Protein AF-A0A7J9ZJE6-F1 (afdb_monomer)

Foldseek 3Di:
DDDDPLLVVQLVCQQVLHAREQQAEEDELVSLVCSQVVVPHPHDGDLNGGHYENYEYEDENEQDCAEDSHEAAYAQYEYQAAYENALHEEAEDEDHLYEDHPVPPPDDPPRLERYEQALYEYAEYEDDLNHQADDDDPPDPPPDARSGAYHCHNYAYNDYDPPDPCRLVSQLVNLQHRHPAQDVVSLQRSLVNCVVVVNNVVSVVSPVSSVVSCVVRVVPPDPVVVVVCVVCCQQPNDDDDLVSLVVLLVVLLVVLLVLLQVQLVDQWPPRAGQKAFPVSDRDDSVLSSVQSNVLQDDPDPPVSNPGIYGDCVTPSSVVSVVVSPVSNVSNVVSVVVSVVVVVVVVVVVD

Secondary structure (DSSP, 8-state):
-PPPHHHHHHHHHHHHT-EEE-TT-EEEHHHHHHHHTTSS-SSPPPTT-EEEES-EEES-EE-TT-EEEEEEEEES-EESS-EE-TT-EEEEEEEES-EE-GGGS---SSTTEEEE-TT-EEEEEEE-GGGGB-S--TT-GGG--BSSEEE-TT-EEEEE--SSTTHHHHHHHHHHHT-SS--HHHHHHHHHHHHHTT-HHHHHHTHHHHHHHHHHTT----HHHHHHHHHHHHHT-SSS-HHHHHHHHHHHHHHHHHHHHHHHHSB-TTSSBSEE-TTSPBPPHHHHHHHHHHHH-SS---TTGGG-EE-TTSHHHHHHHHHHHHHHHHHHHHHHHHHHHHHHHHTT--

Solvent-accessible surface area (backbone atoms only — not comparable to full-atom values): 18539 Å² total; per-residue (Å²): 131,89,71,51,76,66,48,49,50,45,54,52,25,18,47,75,37,39,74,37,78,40,83,64,38,75,40,56,23,61,56,57,41,39,51,78,72,46,76,80,45,96,63,77,61,23,72,58,10,44,32,41,26,33,28,32,33,40,58,57,33,61,40,59,62,38,78,41,77,40,23,39,37,34,33,50,23,37,30,38,36,35,41,36,26,36,52,13,39,37,41,28,49,32,41,39,61,19,38,42,49,53,86,74,48,84,69,77,69,94,61,50,56,43,36,37,31,34,50,13,36,28,47,30,40,32,66,39,82,51,36,37,59,48,91,62,67,92,88,53,85,86,68,81,46,64,53,33,27,37,44,49,58,68,42,45,71,73,41,75,65,56,100,54,94,54,42,68,56,43,52,50,51,40,62,73,71,20,34,88,66,87,65,71,59,54,53,53,50,53,28,48,47,31,45,76,72,68,38,56,69,62,24,57,57,46,52,58,59,50,53,51,47,34,58,76,68,52,72,68,85,53,72,65,63,54,56,45,49,58,53,44,50,74,45,46,40,95,70,96,40,69,63,47,46,52,50,53,49,52,50,52,51,51,50,26,31,46,53,16,44,49,30,40,71,35,76,28,82,91,77,27,32,16,23,20,21,93,88,47,47,72,56,53,72,70,42,20,29,38,45,17,42,48,59,35,43,96,82,55,82,63,89,67,36,91,58,36,47,62,42,64,92,27,74,64,15,40,52,54,49,53,50,36,52,54,45,19,53,51,43,52,54,49,52,53,49,51,52,52,51,54,53,60,54,55,71,72,75,116

Radius of gyration: 33.33 Å; Cα contacts (8 Å, |Δi|>4): 630; chains: 1; bounding box: 71×40×100 Å

Nearest PDB structures (foldseek):
  4aez-assembly1_C  TM=5.089E-01  e=8.479E+00  Schizosaccharomyces pombe
  7wb4-assembly1_e  TM=2.241E-01  e=8.018E+00  Xenopus laevis

Sequence (350 aa):
MSLTELEQRLVEAATEGDELQCRGGEIRANVIRSLLVGQWTDEPLDPHGIQVADARITGSLDLDGMDTKTQLRFSRCRFTERITAQRAHLRLLALECCELSLRRARLRGDDTVAVDLRWASAARVWFDSAMLRQGGDAERPDTWRPGGTIHLEGFVYTALDSREAGAADTLLEWIRHSTPSYAPQPYRQLAAYHRSLGHETEARGTQMPQQHDALRRGAITGAVPRLGQRLFGLLLGYGYRTWRALAALVVVVALACGTGVAAGHTPADGGAPAAARPDGTACSIVEQIGVGLHRGLPVISTGISDRCDLRTTSLPGQLYTVAGWVVQVAAWALATLVVAGYTGLIRKRE

Structure (mmCIF, N/CA/C/O backbone):
data_AF-A0A7J9ZJE6-F1
#
_entry.id   AF-A0A7J9ZJE6-F1
#
loop_
_atom_site.group_PDB
_atom_site.id
_atom_site.type_symbol
_atom_site.label_atom_id
_atom_site.label_alt_id
_atom_site.label_comp_id
_atom_site.label_asym_id
_atom_site.label_entity_id
_atom_site.label_seq_id
_atom_site.pdbx_PDB_ins_code
_atom_site.Cartn_x
_atom_site.Cartn_y
_atom_site.Cartn_z
_atom_site.occupancy
_atom_site.B_iso_or_equiv
_atom_site.auth_seq_id
_atom_site.auth_comp_id
_atom_site.auth_asym_id
_atom_site.auth_atom_id
_atom_site.pdbx_PDB_model_num
ATOM 1 N N . MET A 1 1 ? -8.712 -6.511 38.668 1.00 66.44 1 MET A N 1
ATOM 2 C CA . MET A 1 1 ? -8.395 -5.119 38.275 1.00 66.44 1 MET A CA 1
ATOM 3 C C . MET A 1 1 ? -9.707 -4.356 38.343 1.00 66.44 1 MET A C 1
ATOM 5 O O . MET A 1 1 ? -10.668 -4.867 37.793 1.00 66.44 1 MET A O 1
ATOM 9 N N . SER A 1 2 ? -9.817 -3.247 39.074 1.00 83.12 2 SER A N 1
ATOM 10 C CA . SER A 1 2 ? -11.073 -2.482 39.084 1.00 83.12 2 SER A CA 1
ATOM 11 C C . SER A 1 2 ? -11.220 -1.711 37.768 1.00 83.12 2 SER A C 1
ATOM 13 O O . SER A 1 2 ? -10.245 -1.128 37.277 1.00 83.12 2 SER A O 1
ATOM 15 N N . LEU A 1 3 ? -12.417 -1.763 37.185 1.00 88.31 3 LEU A N 1
ATOM 16 C CA . LEU A 1 3 ? -12.812 -0.944 36.039 1.00 88.31 3 LEU A CA 1
ATOM 17 C C . LEU A 1 3 ? -13.205 0.451 36.534 1.00 88.31 3 LEU A C 1
ATOM 19 O O . LEU A 1 3 ? -13.762 0.588 37.625 1.00 88.31 3 LEU A O 1
ATOM 23 N N . THR A 1 4 ? -12.899 1.481 35.750 1.00 92.44 4 THR A N 1
ATOM 24 C CA . THR A 1 4 ? -13.464 2.819 35.968 1.00 92.44 4 THR A CA 1
ATOM 25 C C . THR A 1 4 ? -14.936 2.846 35.546 1.00 92.44 4 THR A C 1
ATOM 27 O O . THR A 1 4 ? -15.385 1.978 34.802 1.00 92.44 4 THR A O 1
ATOM 30 N N . GLU A 1 5 ? -15.696 3.854 35.978 1.00 92.12 5 GLU A N 1
ATOM 31 C CA . GLU A 1 5 ? -17.103 4.024 35.572 1.00 92.12 5 GLU A CA 1
ATOM 32 C C . GLU A 1 5 ? -17.259 4.082 34.039 1.00 92.12 5 GLU A C 1
ATOM 34 O O . GLU A 1 5 ? -18.176 3.501 33.465 1.00 92.12 5 GLU A O 1
ATOM 39 N N . LEU A 1 6 ? -16.312 4.723 33.348 1.00 92.88 6 LEU A N 1
ATOM 40 C CA . LEU A 1 6 ? -16.318 4.819 31.889 1.00 92.88 6 LEU A CA 1
ATOM 41 C C . LEU A 1 6 ? -15.984 3.478 31.218 1.00 92.88 6 LEU A C 1
ATOM 43 O O . LEU A 1 6 ? -16.571 3.139 30.195 1.00 92.88 6 LEU A O 1
ATOM 47 N N . GLU A 1 7 ? -15.084 2.694 31.807 1.00 93.25 7 GLU A N 1
ATOM 48 C CA . GLU A 1 7 ? -14.781 1.341 31.340 1.00 93.25 7 GLU A CA 1
ATOM 49 C C . GLU A 1 7 ? -15.931 0.363 31.614 1.00 93.25 7 GLU A C 1
ATOM 51 O O . GLU A 1 7 ? -16.154 -0.533 30.812 1.00 93.25 7 GLU A O 1
ATOM 56 N N . GLN A 1 8 ? -16.701 0.538 32.692 1.00 92.56 8 GLN A N 1
ATOM 57 C CA . GLN A 1 8 ? -17.925 -0.242 32.923 1.00 92.56 8 GLN A CA 1
ATOM 58 C C . GLN A 1 8 ? -18.977 0.051 31.850 1.00 92.56 8 GLN A C 1
ATOM 60 O O . GLN A 1 8 ? -19.529 -0.874 31.263 1.00 92.56 8 GLN A O 1
ATOM 65 N N . ARG A 1 9 ? -19.172 1.330 31.511 1.00 92.56 9 ARG A N 1
ATOM 66 C CA . ARG A 1 9 ? -20.052 1.736 30.405 1.00 92.56 9 ARG A CA 1
ATOM 67 C C . ARG A 1 9 ? -19.577 1.229 29.043 1.00 92.56 9 ARG A C 1
ATOM 69 O O . ARG A 1 9 ? -20.395 1.004 28.162 1.00 92.56 9 ARG A O 1
ATOM 76 N N . LEU A 1 10 ? -18.268 1.045 28.857 1.00 92.12 10 LEU A N 1
ATOM 77 C CA . LEU A 1 10 ? -17.716 0.410 27.656 1.00 92.12 10 LEU A CA 1
ATOM 78 C C . LEU A 1 10 ? -18.112 -1.060 27.560 1.00 92.12 10 LEU A C 1
ATOM 80 O O . LEU A 1 10 ? -18.428 -1.525 26.471 1.00 92.12 10 LEU A O 1
ATOM 84 N N . VAL A 1 11 ? -18.079 -1.782 28.680 1.00 91.81 11 VAL A N 1
ATOM 85 C CA . VAL A 1 11 ? -18.493 -3.187 28.731 1.00 91.81 11 VAL A CA 1
ATOM 86 C C . VAL A 1 11 ? -19.978 -3.320 28.383 1.00 91.81 11 VAL A C 1
ATOM 88 O O . VAL A 1 11 ? -20.332 -4.149 27.549 1.00 91.81 11 VAL A O 1
ATOM 91 N N . GLU A 1 12 ? -20.822 -2.469 28.966 1.00 91.12 12 GLU A N 1
ATOM 92 C CA . GLU A 1 12 ? -22.262 -2.416 28.682 1.00 91.12 12 GLU A CA 1
ATOM 93 C C . GLU A 1 12 ? -22.526 -2.105 27.199 1.00 91.12 12 GLU A C 1
ATOM 95 O O . GLU A 1 12 ? -23.102 -2.930 26.493 1.00 91.12 12 GLU A O 1
ATOM 100 N N . ALA A 1 13 ? -21.970 -1.004 26.680 1.00 91.94 13 ALA A N 1
ATOM 101 C CA . ALA A 1 13 ? -22.147 -0.605 25.282 1.00 91.94 13 ALA A CA 1
ATOM 102 C C . ALA A 1 13 ? -21.648 -1.664 24.283 1.00 91.94 13 ALA A C 1
ATOM 104 O O . ALA A 1 13 ? -22.282 -1.900 23.260 1.00 91.94 13 ALA A O 1
ATOM 105 N N . ALA A 1 14 ? -20.535 -2.346 24.573 1.00 90.88 14 ALA A N 1
ATOM 106 C CA . ALA A 1 14 ? -20.014 -3.404 23.705 1.00 90.88 14 ALA A CA 1
ATOM 107 C C . ALA A 1 14 ? -20.872 -4.683 23.720 1.00 90.88 14 ALA A C 1
ATOM 109 O O . ALA A 1 14 ? -20.835 -5.459 22.762 1.00 90.88 14 ALA A O 1
ATOM 110 N N . THR A 1 15 ? -21.623 -4.911 24.799 1.00 89.38 15 THR A N 1
ATOM 111 C CA . THR A 1 15 ? -22.582 -6.021 24.897 1.00 89.38 15 THR A CA 1
ATOM 112 C C . THR A 1 15 ? -23.867 -5.686 24.140 1.00 89.38 15 THR A C 1
ATOM 114 O O . THR A 1 15 ? -24.426 -6.553 23.479 1.00 89.38 15 THR A O 1
ATOM 117 N N . GLU A 1 16 ? -24.287 -4.419 24.159 1.00 89.75 16 GLU A N 1
ATOM 118 C CA . GLU A 1 16 ? -25.461 -3.919 23.426 1.00 89.75 16 GLU A CA 1
ATOM 119 C C . GLU A 1 16 ? -25.177 -3.624 21.939 1.00 89.75 16 GLU A C 1
ATOM 121 O O . GLU A 1 16 ? -26.097 -3.566 21.127 1.00 89.75 16 GLU A O 1
ATOM 126 N N . GLY A 1 17 ? -23.902 -3.471 21.564 1.00 87.88 17 GLY A N 1
ATOM 127 C CA . GLY A 1 17 ? -23.471 -3.114 20.209 1.00 87.88 17 GLY A CA 1
ATOM 128 C C . GLY A 1 17 ? -23.511 -1.613 19.909 1.00 87.88 17 GLY A C 1
ATOM 129 O O . GLY A 1 17 ? -23.347 -1.219 18.751 1.00 87.88 17 GLY A O 1
ATOM 130 N N . ASP A 1 18 ? -23.685 -0.779 20.930 1.00 91.69 18 ASP A N 1
ATOM 131 C CA . ASP A 1 18 ? -23.825 0.668 20.810 1.00 91.69 18 ASP A CA 1
ATOM 132 C C . ASP A 1 18 ? -22.478 1.406 20.803 1.00 91.69 18 ASP A C 1
ATOM 134 O O . ASP A 1 18 ? -21.453 0.945 21.314 1.00 91.69 18 ASP A O 1
ATOM 138 N N . GLU A 1 19 ? -22.471 2.601 20.206 1.00 92.19 19 GLU A N 1
ATOM 139 C CA . GLU A 1 19 ? -21.303 3.482 20.227 1.00 92.19 19 GLU A CA 1
ATOM 140 C C . GLU A 1 19 ? -21.171 4.189 21.582 1.00 92.19 19 GLU A C 1
ATOM 142 O O . GLU A 1 19 ? -22.010 5.006 21.972 1.00 92.19 19 GLU A O 1
ATOM 147 N N . LEU A 1 20 ? -20.060 3.939 22.283 1.00 93.38 20 LEU A N 1
ATOM 148 C CA . LEU A 1 20 ? -19.730 4.669 23.498 1.00 93.38 20 LEU A CA 1
ATOM 149 C C . LEU A 1 20 ? -19.099 6.018 23.155 1.00 93.38 20 LEU A C 1
ATOM 151 O O . LEU A 1 20 ? -17.946 6.103 22.727 1.00 93.38 20 LEU A O 1
ATOM 155 N N . GLN A 1 21 ? -19.824 7.089 23.467 1.00 94.00 21 GLN A N 1
ATOM 156 C CA . GLN A 1 21 ? -19.302 8.445 23.371 1.00 94.00 21 GLN A CA 1
ATOM 157 C C . GLN A 1 21 ? -18.562 8.862 24.655 1.00 94.00 21 GLN A C 1
ATOM 159 O O . GLN A 1 21 ? -19.186 9.143 25.685 1.00 94.00 21 GLN A O 1
ATOM 164 N N . CYS A 1 22 ? -17.230 8.943 24.597 1.00 90.19 22 CYS A N 1
ATOM 165 C CA . CYS A 1 22 ? -16.378 9.175 25.768 1.00 90.19 22 CYS A CA 1
ATOM 166 C C . CYS A 1 22 ? -16.126 10.654 26.087 1.00 90.19 22 CYS A C 1
ATOM 168 O O . CYS A 1 22 ? -15.700 10.953 27.202 1.00 90.19 22 CYS A O 1
ATOM 170 N N . ARG A 1 23 ? -16.378 11.585 25.151 1.00 90.88 23 ARG A N 1
ATOM 171 C CA . ARG A 1 23 ? -16.218 13.050 25.342 1.00 90.88 23 ARG A CA 1
ATOM 172 C C . ARG A 1 23 ? -14.869 13.467 25.965 1.00 90.88 23 ARG A C 1
ATOM 174 O O . ARG A 1 23 ? -14.812 14.347 26.821 1.00 90.88 23 ARG A O 1
ATOM 181 N N . GLY A 1 24 ? -13.781 12.829 25.550 1.00 86.31 24 GLY A N 1
ATOM 182 C CA . GLY A 1 24 ? -12.416 13.049 26.039 1.00 86.31 24 GLY A CA 1
ATOM 183 C C . GLY A 1 24 ? -12.001 12.158 27.214 1.00 86.31 24 GLY A C 1
ATOM 184 O O . GLY A 1 24 ? -10.889 12.310 27.720 1.00 86.31 24 GLY A O 1
ATOM 185 N N . GLY A 1 25 ? -12.870 11.243 27.647 1.00 91.12 25 GLY A N 1
ATOM 186 C CA . GLY A 1 25 ? -12.602 10.292 28.720 1.00 91.12 25 GLY A CA 1
ATOM 187 C C . GLY A 1 25 ? -11.456 9.327 28.414 1.00 91.12 25 GLY A C 1
ATOM 188 O O . GLY A 1 25 ? -11.122 9.069 27.255 1.00 91.12 25 GLY A O 1
ATOM 189 N N . GLU A 1 26 ? -10.841 8.802 29.472 1.00 92.88 26 GLU A N 1
ATOM 190 C CA . GLU A 1 26 ? -9.699 7.895 29.376 1.00 92.88 26 GLU A CA 1
ATOM 191 C C . GLU A 1 26 ? -10.141 6.429 29.447 1.00 92.88 26 GLU A C 1
ATOM 193 O O . GLU A 1 26 ? -10.858 6.039 30.369 1.00 92.88 26 GLU A O 1
ATOM 198 N N . ILE A 1 27 ? -9.681 5.621 28.488 1.00 94.62 27 ILE A N 1
ATOM 199 C CA . ILE A 1 27 ? -9.869 4.166 28.457 1.00 94.62 27 ILE A CA 1
ATOM 200 C C . ILE A 1 27 ? -8.498 3.513 28.372 1.00 94.62 27 ILE A C 1
ATOM 202 O O . ILE A 1 27 ? -7.697 3.837 27.492 1.00 94.62 27 ILE A O 1
ATOM 206 N N . ARG A 1 28 ? -8.229 2.545 29.246 1.00 94.00 28 ARG A N 1
ATOM 207 C CA . ARG A 1 28 ? -6.985 1.781 29.166 1.00 94.00 28 ARG A CA 1
ATOM 208 C C . ARG A 1 28 ? -7.061 0.752 28.040 1.00 94.00 28 ARG A C 1
ATOM 210 O O . ARG A 1 28 ? -8.018 -0.011 27.928 1.00 94.00 28 ARG A O 1
ATOM 217 N N . ALA A 1 29 ? -6.008 0.673 27.236 1.00 92.69 29 ALA A N 1
ATOM 218 C CA . ALA A 1 29 ? -5.927 -0.226 26.090 1.00 92.69 29 ALA A CA 1
ATOM 219 C C . ALA A 1 29 ? -6.018 -1.713 26.482 1.00 92.69 29 ALA A C 1
ATOM 221 O O . ALA A 1 29 ? -6.580 -2.526 25.748 1.00 92.69 29 ALA A O 1
ATOM 222 N N . ASN A 1 30 ? -5.522 -2.073 27.670 1.00 92.25 30 ASN A N 1
ATOM 223 C CA . ASN A 1 30 ? -5.613 -3.438 28.183 1.00 92.25 30 ASN A CA 1
ATOM 224 C C . ASN A 1 30 ? -7.057 -3.865 28.493 1.00 92.25 30 ASN A C 1
ATOM 226 O O . ASN A 1 30 ? -7.364 -5.045 28.361 1.00 92.25 30 ASN A O 1
ATOM 230 N N . VAL A 1 31 ? -7.948 -2.933 28.849 1.00 92.62 31 VAL A N 1
ATOM 231 C CA . VAL A 1 31 ? -9.366 -3.233 29.089 1.00 92.62 31 VAL A CA 1
ATOM 232 C C . VAL A 1 31 ? -10.054 -3.640 27.793 1.00 92.62 31 VAL A C 1
ATOM 234 O O . VAL A 1 31 ? -10.795 -4.617 27.796 1.00 92.62 31 VAL A O 1
ATOM 237 N N . ILE A 1 32 ? -9.737 -2.974 26.679 1.00 92.69 32 ILE A N 1
ATOM 238 C CA . ILE A 1 32 ? -10.244 -3.335 25.347 1.00 92.69 32 ILE A CA 1
ATOM 239 C C . ILE A 1 32 ? -9.820 -4.765 24.989 1.00 92.69 32 ILE A C 1
ATOM 241 O O . ILE A 1 32 ? -10.663 -5.574 24.607 1.00 92.69 32 ILE A O 1
ATOM 245 N N . ARG A 1 33 ? -8.536 -5.115 25.169 1.00 92.00 33 ARG A N 1
ATOM 246 C CA . ARG A 1 33 ? -8.056 -6.490 24.934 1.00 92.00 33 ARG A CA 1
ATOM 247 C C . ARG A 1 33 ? -8.769 -7.495 25.840 1.00 92.00 33 ARG A C 1
ATOM 249 O O . ARG A 1 33 ? -9.260 -8.507 25.356 1.00 92.00 33 ARG A O 1
ATOM 256 N N . SER A 1 34 ? -8.846 -7.219 27.141 1.00 90.56 34 SER A N 1
ATOM 257 C CA . SER A 1 34 ? -9.524 -8.091 28.106 1.00 90.56 34 SER A CA 1
ATOM 258 C C . SER A 1 34 ? -11.003 -8.303 27.775 1.00 90.56 34 SER A C 1
ATOM 260 O O . SER A 1 34 ? -11.509 -9.409 27.948 1.00 90.56 34 SER A O 1
ATOM 262 N N . LEU A 1 35 ? -11.686 -7.273 27.271 1.00 90.56 35 LEU A N 1
ATOM 263 C CA . LEU A 1 35 ? -13.076 -7.361 26.833 1.00 90.56 35 LEU A CA 1
ATOM 264 C C . LEU A 1 35 ? -13.224 -8.280 25.615 1.00 90.56 35 LEU A C 1
ATOM 266 O O . LEU A 1 35 ? -14.087 -9.147 25.613 1.00 90.56 35 LEU A O 1
ATOM 270 N N . LEU A 1 36 ? -12.326 -8.174 24.630 1.00 88.88 36 LEU A N 1
ATOM 271 C CA . LEU A 1 36 ? -12.321 -9.065 23.461 1.00 88.88 36 LEU A CA 1
ATOM 272 C C . LEU A 1 36 ? -12.048 -10.535 23.805 1.00 88.88 36 LEU A C 1
ATOM 274 O O . LEU A 1 36 ? -12.478 -11.420 23.074 1.00 88.88 36 LEU A O 1
ATOM 278 N N . VAL A 1 37 ? -11.328 -10.793 24.898 1.00 88.31 37 VAL A N 1
ATOM 279 C CA . VAL A 1 37 ? -11.055 -12.150 25.404 1.00 88.31 37 VAL A CA 1
ATOM 280 C C . VAL A 1 37 ? -12.201 -12.662 26.300 1.00 88.31 37 VAL A C 1
ATOM 282 O O . VAL A 1 37 ? -12.171 -13.809 26.736 1.00 88.31 37 VAL A O 1
ATOM 285 N N . GLY A 1 38 ? -13.232 -11.847 26.558 1.00 84.81 38 GLY A N 1
ATOM 286 C CA . GLY A 1 38 ? -14.395 -12.228 27.367 1.00 84.81 38 GLY A CA 1
ATOM 287 C C . GLY A 1 38 ? -14.141 -12.198 28.876 1.00 84.81 38 GLY A C 1
ATOM 288 O O . GLY A 1 38 ? -14.794 -12.904 29.630 1.00 84.81 38 GLY A O 1
ATOM 289 N N . GLN A 1 39 ? -13.172 -11.410 29.354 1.00 84.69 39 GLN A N 1
ATOM 290 C CA . GLN A 1 39 ? -12.826 -11.376 30.783 1.00 84.69 39 GLN A CA 1
ATOM 291 C C . GLN A 1 39 ? -13.888 -10.686 31.661 1.00 84.69 39 GLN A C 1
ATOM 293 O O . GLN A 1 39 ? -13.898 -10.887 32.874 1.00 84.69 39 GLN A O 1
ATOM 298 N N . TRP A 1 40 ? -14.730 -9.834 31.071 1.00 82.12 40 TRP A N 1
ATOM 299 C CA . TRP A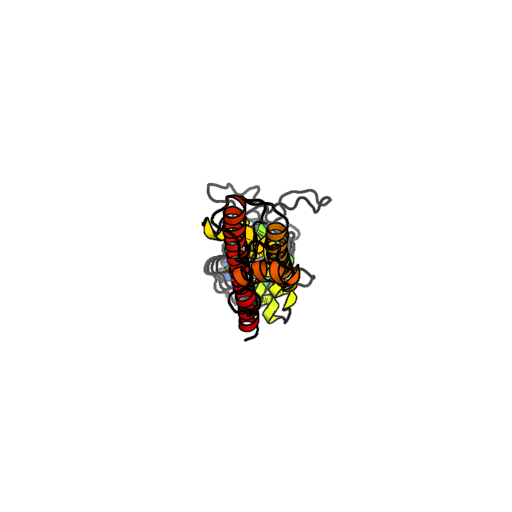 1 40 ? -15.629 -8.932 31.801 1.00 82.12 40 TRP A CA 1
ATOM 300 C C . TRP A 1 40 ? -17.116 -9.194 31.558 1.00 82.12 40 TRP A C 1
ATOM 302 O O . TRP A 1 40 ? -17.937 -8.561 32.216 1.00 82.12 40 TRP A O 1
ATOM 312 N N . THR A 1 41 ? -17.461 -10.095 30.637 1.00 77.19 41 THR A N 1
ATOM 313 C CA . THR A 1 41 ? -18.845 -10.415 30.277 1.00 77.19 41 THR A CA 1
ATOM 314 C C . THR A 1 41 ? -19.013 -11.923 30.188 1.00 77.19 41 THR A C 1
ATOM 316 O O . THR A 1 41 ? -18.215 -12.604 29.547 1.00 77.19 41 THR A O 1
ATOM 319 N N . ASP A 1 42 ? -20.069 -12.439 30.815 1.00 75.50 42 ASP A N 1
ATOM 320 C CA . ASP A 1 42 ? -20.513 -13.823 30.610 1.00 75.50 42 ASP A CA 1
ATOM 321 C C . ASP A 1 42 ? -21.325 -13.958 29.308 1.00 75.50 42 ASP A C 1
ATOM 323 O O . ASP A 1 42 ? -21.428 -15.041 28.728 1.00 75.50 42 ASP A O 1
ATOM 327 N N . GLU A 1 43 ? -21.879 -12.842 28.824 1.00 79.19 43 GLU A N 1
ATOM 328 C CA . GLU A 1 43 ? -22.582 -12.756 27.549 1.00 79.19 43 GLU A CA 1
ATOM 329 C C . GLU A 1 43 ? -21.612 -12.517 26.380 1.00 79.19 43 GLU A C 1
ATOM 331 O O . GLU A 1 43 ? -20.599 -11.815 26.526 1.00 79.19 43 GLU A O 1
ATOM 336 N N . PRO A 1 44 ? -21.899 -13.104 25.201 1.00 80.81 44 PRO A N 1
ATOM 337 C CA . PRO A 1 44 ? -21.118 -12.846 24.003 1.00 80.81 44 PRO A CA 1
ATOM 338 C C . PRO A 1 44 ? -21.304 -11.392 23.561 1.00 80.81 44 PRO A C 1
ATOM 340 O O . PRO A 1 44 ? -22.423 -10.893 23.510 1.00 80.81 44 PRO A O 1
ATOM 343 N N . LEU A 1 45 ? -20.204 -10.739 23.185 1.00 86.19 45 LEU A N 1
ATOM 344 C CA . LEU A 1 45 ? -20.238 -9.390 22.619 1.00 86.19 45 LEU A CA 1
ATOM 345 C C . LEU A 1 45 ? -21.115 -9.334 21.364 1.00 86.19 45 LEU A C 1
ATOM 347 O O . LEU A 1 45 ? -21.094 -10.258 20.538 1.00 86.19 45 LEU A O 1
ATOM 351 N N . ASP A 1 46 ? -21.809 -8.211 21.182 1.00 90.06 46 ASP A N 1
ATOM 352 C CA . ASP A 1 46 ? -22.592 -7.962 19.978 1.00 90.06 46 ASP A CA 1
ATOM 353 C C . ASP A 1 46 ? -21.695 -8.022 18.716 1.00 90.06 46 ASP A C 1
ATOM 355 O O . ASP A 1 46 ? -20.510 -7.660 18.759 1.00 90.06 46 ASP A O 1
ATOM 359 N N . PRO A 1 47 ? -22.202 -8.462 17.547 1.00 85.06 47 PRO A N 1
ATOM 360 C CA . PRO A 1 47 ? -21.432 -8.467 16.301 1.00 85.06 47 PRO A CA 1
ATOM 361 C C . PRO A 1 47 ? -20.926 -7.090 15.824 1.00 85.06 47 PRO A C 1
ATOM 363 O O . PRO A 1 47 ? -19.990 -7.042 15.009 1.00 85.06 47 PRO A O 1
ATOM 366 N N . HIS A 1 48 ? -21.524 -5.982 16.275 1.00 85.12 48 HIS A N 1
ATOM 367 C CA . HIS A 1 48 ? -21.006 -4.620 16.089 1.00 85.12 48 HIS A CA 1
ATOM 368 C C . HIS A 1 48 ? -19.793 -4.334 16.981 1.00 85.12 48 HIS A C 1
ATOM 370 O O . HIS A 1 48 ? -18.976 -3.483 16.635 1.00 85.12 48 HIS A O 1
ATOM 376 N N . GLY A 1 49 ? -19.605 -5.115 18.043 1.00 88.06 49 GLY A N 1
ATOM 377 C CA . GLY A 1 49 ? -18.404 -5.152 18.860 1.00 88.06 49 GLY A CA 1
ATOM 378 C C . GLY A 1 49 ? -18.138 -3.854 19.611 1.00 88.06 49 GLY A C 1
ATOM 379 O O . GLY A 1 49 ? -19.038 -3.234 20.164 1.00 88.06 49 GLY A O 1
ATOM 380 N N . ILE A 1 50 ? -16.866 -3.465 19.659 1.00 93.06 50 ILE A N 1
ATOM 381 C CA . ILE A 1 50 ? -16.410 -2.316 20.439 1.00 93.06 50 ILE A CA 1
ATOM 382 C C . ILE A 1 50 ? -16.404 -1.085 19.537 1.00 93.06 50 ILE A C 1
ATOM 384 O O . ILE A 1 50 ? -15.607 -0.997 18.598 1.00 93.06 50 ILE A O 1
ATOM 388 N N . GLN A 1 51 ? -17.269 -0.128 19.862 1.00 93.56 51 GLN A N 1
ATOM 389 C CA . GLN A 1 51 ? -17.398 1.145 19.163 1.00 93.56 51 GLN A CA 1
ATOM 390 C C . GLN A 1 51 ? -17.152 2.288 20.148 1.00 93.56 51 GLN A C 1
ATOM 392 O O . GLN A 1 51 ? -17.897 2.463 21.109 1.00 93.56 51 GLN A O 1
ATOM 397 N N . VAL A 1 52 ? -16.072 3.040 19.939 1.00 93.81 52 VAL A N 1
ATOM 398 C CA . VAL A 1 52 ? -15.622 4.084 20.866 1.00 93.81 52 VAL A CA 1
ATOM 399 C C . VAL A 1 52 ? -15.392 5.385 20.117 1.00 93.81 52 VAL A C 1
ATOM 401 O O . VAL A 1 52 ? -14.613 5.429 19.164 1.00 93.81 52 VAL A O 1
ATOM 404 N N . ALA A 1 53 ? -16.012 6.456 20.604 1.00 92.81 53 ALA A N 1
ATOM 405 C CA . ALA A 1 53 ? -15.872 7.795 20.059 1.00 92.81 53 ALA A CA 1
ATOM 406 C C . ALA A 1 53 ? -15.242 8.771 21.064 1.00 92.81 53 ALA A C 1
ATOM 408 O O . ALA A 1 53 ? -15.483 8.706 22.271 1.00 92.81 53 ALA A O 1
ATOM 409 N N . ASP A 1 54 ? -14.415 9.684 20.546 1.00 91.00 54 ASP A N 1
ATOM 410 C CA . ASP A 1 54 ? -13.817 10.811 21.271 1.00 91.00 54 ASP A CA 1
ATOM 411 C C . ASP A 1 54 ? -13.096 10.393 22.573 1.00 91.00 54 ASP A C 1
ATOM 413 O O . ASP A 1 54 ? -13.144 11.094 23.581 1.00 91.00 54 ASP A O 1
ATOM 417 N N . ALA A 1 55 ? -12.429 9.235 22.582 1.00 92.94 55 ALA A N 1
ATOM 418 C CA . ALA A 1 55 ? -11.724 8.708 23.757 1.00 92.94 55 ALA A CA 1
ATOM 419 C C . ALA A 1 55 ? -10.209 8.931 23.707 1.00 92.94 55 ALA A C 1
ATOM 421 O O . ALA A 1 55 ? -9.591 8.929 22.639 1.00 92.94 55 ALA A O 1
ATOM 422 N N . ARG A 1 56 ? -9.578 9.028 24.879 1.00 91.62 56 ARG A N 1
ATOM 423 C CA . ARG A 1 56 ? -8.126 8.916 25.029 1.00 91.62 56 ARG A CA 1
ATOM 424 C C . ARG A 1 56 ? -7.766 7.486 25.422 1.00 91.62 56 ARG A C 1
ATOM 426 O O . ARG A 1 56 ? -8.022 7.080 26.551 1.00 91.62 56 ARG A O 1
ATOM 433 N N . ILE A 1 57 ? -7.135 6.752 24.510 1.00 91.81 57 ILE A N 1
ATOM 434 C CA . ILE A 1 57 ? -6.689 5.382 24.762 1.00 91.81 57 ILE A CA 1
ATOM 435 C C . ILE A 1 57 ? -5.273 5.409 25.340 1.00 91.81 57 ILE A C 1
ATOM 437 O O . ILE A 1 57 ? -4.342 5.893 24.682 1.00 91.81 57 ILE A O 1
ATOM 441 N N . THR A 1 58 ? -5.119 4.918 26.572 1.00 90.88 58 THR A N 1
ATOM 442 C CA . THR A 1 58 ? -3.840 4.901 27.296 1.00 90.88 58 THR A CA 1
ATOM 443 C C . THR A 1 58 ? -3.232 3.508 27.393 1.00 90.88 58 THR A C 1
ATOM 445 O O . THR A 1 58 ? -3.930 2.514 27.579 1.00 90.88 58 THR A O 1
ATOM 448 N N . GLY A 1 59 ? -1.905 3.435 27.262 1.00 87.25 59 GLY A N 1
ATOM 449 C CA . GLY A 1 59 ? -1.176 2.175 27.108 1.00 87.25 59 GLY A CA 1
ATOM 450 C C . GLY A 1 59 ? -1.164 1.644 25.669 1.00 87.25 59 GLY A C 1
ATOM 451 O O . GLY A 1 59 ? -1.893 2.124 24.800 1.00 87.25 59 GLY A O 1
ATOM 452 N N . SER A 1 60 ? -0.313 0.649 25.420 1.00 88.62 60 SER A N 1
ATOM 453 C CA . SER A 1 60 ? -0.216 -0.059 24.138 1.00 88.62 60 SER A CA 1
ATOM 454 C C . SER A 1 60 ? -1.457 -0.922 23.893 1.00 88.62 60 SER A C 1
ATOM 456 O O . SER A 1 60 ? -1.771 -1.797 24.704 1.00 88.62 60 SER A O 1
ATOM 458 N N . LEU A 1 61 ? -2.138 -0.715 22.762 1.00 91.31 61 LEU A N 1
ATOM 459 C CA . LEU A 1 61 ? -3.244 -1.576 22.334 1.00 91.31 61 LEU A CA 1
ATOM 460 C C . LEU A 1 61 ? -2.676 -2.813 21.651 1.00 91.31 61 LEU A C 1
ATOM 462 O O . LEU A 1 61 ? -2.292 -2.767 20.485 1.00 91.31 61 LEU A O 1
ATOM 466 N N . ASP A 1 62 ? -2.607 -3.898 22.412 1.00 91.62 62 ASP A N 1
ATOM 467 C CA . ASP A 1 62 ? -2.147 -5.196 21.939 1.00 91.62 62 ASP A CA 1
ATOM 468 C C . ASP A 1 62 ? -3.344 -6.038 21.476 1.00 91.62 62 ASP A C 1
ATOM 470 O O . ASP A 1 62 ? -4.203 -6.417 22.277 1.00 91.62 62 ASP A O 1
ATOM 474 N N . LEU A 1 63 ? -3.376 -6.351 20.186 1.00 92.19 63 LEU A N 1
ATOM 475 C CA . LEU A 1 63 ? -4.314 -7.247 19.509 1.00 92.19 63 LEU A CA 1
ATOM 476 C C . LEU A 1 63 ? -3.580 -8.447 18.881 1.00 92.19 63 LEU A C 1
ATOM 478 O O . LEU A 1 63 ? -4.140 -9.130 18.025 1.00 92.19 63 LEU A O 1
ATOM 482 N N . ASP A 1 64 ? -2.327 -8.704 19.263 1.00 91.25 64 ASP A N 1
ATOM 483 C CA . ASP A 1 64 ? -1.509 -9.761 18.673 1.00 91.25 64 ASP A CA 1
ATOM 484 C C . ASP A 1 64 ? -2.143 -11.143 18.887 1.00 91.25 64 ASP A C 1
ATOM 486 O O . ASP A 1 64 ? -2.543 -11.506 19.999 1.00 91.25 64 ASP A O 1
ATOM 490 N N . GLY A 1 65 ? -2.217 -11.918 17.800 1.00 89.38 65 GLY A N 1
ATOM 491 C CA . GLY A 1 65 ? -2.773 -13.272 17.769 1.00 89.38 65 GLY A CA 1
ATOM 492 C C . GLY A 1 65 ? -4.284 -13.359 18.001 1.00 89.38 65 GLY A C 1
ATOM 493 O O . GLY A 1 65 ? -4.797 -14.463 18.172 1.00 89.38 65 GLY A O 1
ATOM 494 N N . MET A 1 66 ? -4.999 -12.231 18.034 1.00 89.38 66 MET A N 1
ATOM 495 C CA . MET A 1 66 ? -6.446 -12.219 18.241 1.00 89.38 66 MET A CA 1
ATOM 496 C C . MET A 1 66 ? -7.179 -12.770 17.020 1.00 89.38 66 MET A C 1
ATOM 498 O O . MET A 1 66 ? -6.990 -12.261 15.921 1.00 89.38 66 MET A O 1
ATOM 502 N N . ASP A 1 67 ? -8.064 -13.744 17.220 1.00 88.06 67 ASP A N 1
ATOM 503 C CA . ASP A 1 67 ? -9.054 -14.172 16.227 1.00 88.06 67 ASP A CA 1
ATOM 504 C C . ASP A 1 67 ? -10.438 -13.771 16.736 1.00 88.06 67 ASP A C 1
ATOM 506 O O . ASP A 1 67 ? -11.001 -14.416 17.623 1.00 88.06 67 ASP A O 1
ATOM 510 N N . THR A 1 68 ? -10.948 -12.640 16.245 1.00 84.25 68 THR A N 1
ATOM 511 C CA . THR A 1 68 ? -12.249 -12.127 16.671 1.00 84.25 68 THR A CA 1
ATOM 512 C C . THR A 1 68 ? -13.167 -11.810 15.501 1.00 84.25 68 THR A C 1
ATOM 514 O O . THR A 1 68 ? -12.815 -11.153 14.516 1.00 84.25 68 THR A O 1
ATOM 517 N N . LYS A 1 69 ? -14.417 -12.246 15.666 1.00 84.50 69 LYS A N 1
ATOM 518 C CA . LYS A 1 69 ? -15.535 -11.916 14.780 1.00 84.50 69 LYS A CA 1
ATOM 519 C C . LYS A 1 69 ? -16.192 -10.585 15.143 1.00 84.50 69 LYS A C 1
ATOM 521 O O . LYS A 1 69 ? -17.049 -10.135 14.383 1.00 84.50 69 LYS A O 1
ATOM 526 N N . THR A 1 70 ? -15.820 -9.977 16.267 1.00 86.62 70 THR A N 1
ATOM 527 C CA . THR A 1 70 ? -16.308 -8.658 16.678 1.00 86.62 70 THR A CA 1
ATOM 528 C C . THR A 1 70 ? -15.599 -7.560 15.894 1.00 86.62 70 THR A C 1
ATOM 530 O O . THR A 1 70 ? -14.482 -7.728 15.396 1.00 86.62 70 THR A O 1
ATOM 533 N N . GLN A 1 71 ? -16.286 -6.437 15.718 1.00 89.38 71 GLN A N 1
ATOM 534 C CA . GLN A 1 71 ? -15.736 -5.273 15.035 1.00 89.38 71 GLN A CA 1
ATOM 535 C C . GLN A 1 71 ? -15.085 -4.335 16.056 1.00 89.38 71 GLN A C 1
ATOM 537 O O . GLN A 1 71 ? -15.527 -4.247 17.199 1.00 89.38 71 GLN A O 1
ATOM 542 N N . LEU A 1 72 ? -14.019 -3.655 15.637 1.00 91.19 72 LEU A N 1
ATOM 543 C CA . LEU A 1 72 ? -13.346 -2.616 16.408 1.00 91.19 72 LEU A CA 1
ATOM 544 C C . LEU A 1 72 ? -13.445 -1.304 15.638 1.00 91.19 72 LEU A C 1
ATOM 546 O O . LEU A 1 72 ? -12.847 -1.175 14.565 1.00 91.19 72 LEU A O 1
ATOM 550 N N . ARG A 1 73 ? -14.192 -0.341 16.177 1.00 90.75 73 ARG A N 1
ATOM 551 C CA . ARG A 1 73 ? -14.317 1.006 15.616 1.00 90.75 73 ARG A CA 1
ATOM 552 C C . ARG A 1 73 ? -13.889 2.039 16.645 1.00 90.75 73 ARG A C 1
ATOM 554 O O . ARG A 1 73 ? -14.442 2.109 17.737 1.00 90.75 73 ARG A O 1
ATOM 561 N N . PHE A 1 74 ? -12.919 2.855 16.259 1.00 90.06 74 PHE A N 1
ATOM 562 C CA . PHE A 1 74 ? -12.468 4.007 17.021 1.00 90.06 74 PHE A CA 1
ATOM 563 C C . PHE A 1 74 ? -12.638 5.254 16.165 1.00 90.06 74 PHE A C 1
ATOM 565 O O . PHE A 1 74 ? -12.070 5.329 15.073 1.00 90.06 74 PHE A O 1
ATOM 572 N N . SER A 1 75 ? -13.385 6.231 16.670 1.00 88.56 75 SER A N 1
ATOM 573 C CA . SER A 1 75 ? -13.695 7.464 15.949 1.00 88.56 75 SER A CA 1
ATOM 574 C C . SER A 1 75 ? -13.262 8.679 16.765 1.00 88.56 75 SER A C 1
ATOM 576 O O . SER A 1 75 ? -13.655 8.852 17.915 1.00 88.56 75 SER A O 1
ATOM 578 N N . ARG A 1 76 ? -12.413 9.535 16.183 1.00 85.50 76 ARG A N 1
ATOM 579 C CA . ARG A 1 76 ? -11.814 10.713 16.847 1.00 85.50 76 ARG A CA 1
ATOM 580 C C . ARG A 1 76 ? -11.076 10.374 18.154 1.00 85.50 76 ARG A C 1
ATOM 582 O O . ARG A 1 76 ? -10.963 11.201 19.058 1.00 85.50 76 ARG A O 1
ATOM 589 N N . CYS A 1 77 ? -10.554 9.153 18.268 1.00 87.19 77 CYS A N 1
ATOM 590 C CA . CYS A 1 77 ? -9.802 8.708 19.438 1.00 87.19 77 CYS A CA 1
ATOM 591 C C . CYS A 1 77 ? -8.335 9.152 19.385 1.00 87.19 77 CYS A C 1
ATOM 593 O O . CYS A 1 77 ? -7.714 9.208 18.325 1.00 87.19 77 CYS A O 1
ATOM 595 N N . ARG A 1 78 ? -7.738 9.406 20.551 1.00 86.75 78 ARG A N 1
ATOM 596 C CA . ARG A 1 78 ? -6.311 9.717 20.687 1.00 86.75 78 ARG A CA 1
ATOM 597 C C . ARG A 1 78 ? -5.578 8.558 21.350 1.00 86.75 78 ARG A C 1
ATOM 599 O O . ARG A 1 78 ? -5.795 8.299 22.532 1.00 86.75 78 ARG A O 1
ATOM 606 N N . PHE A 1 79 ? -4.662 7.928 20.626 1.00 86.50 79 PHE A N 1
ATOM 607 C CA . PHE A 1 79 ? -3.787 6.881 21.152 1.00 86.50 79 PHE A CA 1
ATOM 608 C C . PHE A 1 79 ? -2.495 7.499 21.680 1.00 86.50 79 PHE A C 1
ATOM 610 O O . PHE A 1 79 ? -1.835 8.280 20.988 1.00 86.50 79 PHE A O 1
ATOM 617 N N . THR A 1 80 ? -2.134 7.183 22.924 1.00 82.81 80 THR A N 1
ATOM 618 C CA . THR A 1 80 ? -0.888 7.690 23.527 1.00 82.81 80 THR A CA 1
ATOM 619 C C . THR A 1 80 ? 0.330 6.816 23.243 1.00 82.81 80 THR A C 1
ATOM 621 O O . THR A 1 80 ? 1.458 7.269 23.428 1.00 82.81 80 THR A O 1
ATOM 624 N N . GLU A 1 81 ? 0.106 5.568 22.836 1.00 83.12 81 GLU A N 1
ATOM 625 C CA . GLU A 1 81 ? 1.125 4.554 22.553 1.00 83.12 81 GLU A CA 1
ATOM 626 C C . GLU A 1 81 ? 0.764 3.781 21.271 1.00 83.12 81 GLU A C 1
ATOM 628 O O . GLU A 1 81 ? -0.193 4.124 20.575 1.00 83.12 81 GLU A O 1
ATOM 633 N N . ARG A 1 82 ? 1.567 2.767 20.931 1.00 84.31 82 ARG A N 1
ATOM 634 C CA . ARG A 1 82 ? 1.453 1.980 19.696 1.00 84.31 82 ARG A CA 1
ATOM 635 C C . ARG A 1 82 ? 0.250 1.029 19.688 1.00 84.31 82 ARG A C 1
ATOM 637 O O . ARG A 1 82 ? -0.237 0.604 20.737 1.00 84.31 82 ARG A O 1
ATOM 644 N N . ILE A 1 83 ? -0.170 0.657 18.480 1.00 88.00 83 ILE A N 1
ATOM 645 C CA . ILE A 1 83 ? -1.161 -0.396 18.226 1.00 88.00 83 ILE A CA 1
ATOM 646 C C . ILE A 1 83 ? -0.438 -1.583 17.583 1.00 88.00 83 ILE A C 1
ATOM 648 O O . ILE A 1 83 ? 0.231 -1.418 16.560 1.00 88.00 83 ILE A O 1
ATOM 652 N N . THR A 1 84 ? -0.571 -2.775 18.157 1.00 89.75 84 THR A N 1
ATOM 653 C CA . THR A 1 84 ? -0.041 -4.017 17.580 1.00 89.75 84 THR A CA 1
ATOM 654 C C . THR A 1 84 ? -1.184 -4.977 17.300 1.00 89.75 84 THR A C 1
ATOM 656 O O . THR A 1 84 ? -2.094 -5.110 18.108 1.00 89.75 84 THR A O 1
ATOM 659 N N . ALA A 1 85 ? -1.181 -5.601 16.129 1.00 90.31 85 ALA A N 1
ATOM 660 C CA . ALA A 1 85 ? -2.134 -6.640 15.757 1.00 90.31 85 ALA A CA 1
ATOM 661 C C . ALA A 1 85 ? -1.436 -7.727 14.931 1.00 90.31 85 ALA A C 1
ATOM 663 O O . ALA A 1 85 ? -1.943 -8.179 13.906 1.00 90.31 85 ALA A O 1
ATOM 664 N N . GLN A 1 86 ? -0.229 -8.121 15.333 1.00 89.56 86 GLN A N 1
ATOM 665 C CA . GLN A 1 86 ? 0.546 -9.129 14.623 1.00 89.56 86 GLN A CA 1
ATOM 666 C C . GLN A 1 86 ? -0.203 -10.456 14.597 1.00 89.56 86 GLN A C 1
ATOM 668 O O . GLN A 1 86 ? -0.656 -10.938 15.633 1.00 89.56 86 GLN A O 1
ATOM 673 N N . ARG A 1 87 ? -0.291 -11.083 13.419 1.00 88.88 87 ARG A N 1
ATOM 674 C CA . ARG A 1 87 ? -1.005 -12.361 13.234 1.00 88.88 87 ARG A CA 1
ATOM 675 C C . ARG A 1 87 ? -2.458 -12.333 13.740 1.00 88.88 87 ARG A C 1
ATOM 677 O O . ARG A 1 87 ? -2.980 -13.370 14.135 1.00 88.88 87 ARG A O 1
ATOM 684 N N . ALA A 1 88 ? -3.093 -11.162 13.770 1.00 90.38 88 ALA A N 1
ATOM 685 C CA . ALA A 1 88 ? -4.487 -11.035 14.171 1.00 90.38 88 ALA A CA 1
ATOM 686 C C . ALA A 1 88 ? -5.429 -11.297 12.986 1.00 90.38 88 ALA A C 1
ATOM 688 O O . ALA A 1 88 ? -5.179 -10.836 11.870 1.00 90.38 88 ALA A O 1
ATOM 689 N N . HIS A 1 89 ? -6.538 -11.983 13.240 1.00 90.19 89 HIS A N 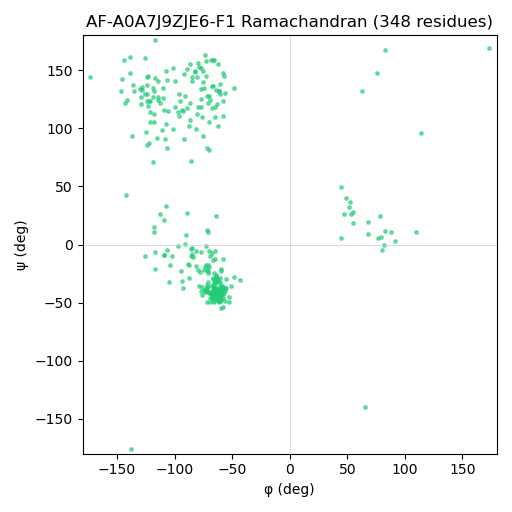1
ATOM 690 C CA . HIS A 1 89 ? -7.665 -12.159 12.334 1.00 90.19 89 HIS A CA 1
ATOM 691 C C . HIS A 1 89 ? -8.839 -11.316 12.846 1.00 90.19 89 HIS A C 1
ATOM 693 O O . HIS A 1 89 ? -9.491 -11.654 13.832 1.00 90.19 89 HIS A O 1
ATOM 699 N N . LEU A 1 90 ? -9.082 -10.175 12.198 1.00 88.44 90 LEU A N 1
ATOM 700 C CA . LEU A 1 90 ? -10.079 -9.193 12.627 1.00 88.44 90 LEU A CA 1
ATOM 701 C C . LEU A 1 90 ? -11.215 -9.090 11.605 1.00 88.44 90 LEU A C 1
ATOM 703 O O . LEU A 1 90 ? -10.993 -9.062 10.393 1.00 88.44 90 LEU A O 1
ATOM 707 N N . ARG A 1 91 ? -12.459 -8.951 12.068 1.00 87.94 91 ARG A N 1
ATOM 708 C CA . ARG A 1 91 ? -13.575 -8.636 11.161 1.00 87.94 91 ARG A CA 1
ATOM 709 C C . ARG A 1 91 ? -13.477 -7.209 10.618 1.00 87.94 91 ARG A C 1
ATOM 711 O O . ARG A 1 91 ? -13.603 -6.990 9.415 1.00 87.94 91 ARG A O 1
ATOM 718 N N . LEU A 1 92 ? -13.270 -6.240 11.500 1.00 86.00 92 LEU A N 1
ATOM 719 C CA . LEU A 1 92 ? -13.112 -4.831 11.151 1.00 86.00 92 LEU A CA 1
ATOM 720 C C . LEU A 1 92 ? -12.144 -4.193 12.138 1.00 86.00 92 LEU A C 1
ATOM 722 O O . LEU A 1 92 ? -12.335 -4.330 13.344 1.00 86.00 92 LEU A O 1
ATOM 726 N N . LEU A 1 93 ? -11.168 -3.459 11.612 1.00 88.38 93 LEU A N 1
ATOM 727 C CA . LEU A 1 93 ? -10.404 -2.479 12.372 1.00 88.38 93 LEU A CA 1
ATOM 728 C C . LEU A 1 93 ? -10.582 -1.120 11.698 1.00 88.38 93 LEU A C 1
ATOM 730 O O . LEU A 1 93 ? -10.033 -0.880 10.620 1.00 88.38 93 LEU A O 1
ATOM 734 N N . ALA A 1 94 ? -11.383 -0.259 12.318 1.00 84.94 94 ALA A N 1
ATOM 735 C CA . ALA A 1 94 ? -11.655 1.081 11.832 1.00 84.94 94 ALA A CA 1
ATOM 736 C C . ALA A 1 94 ? -11.054 2.132 12.766 1.00 84.94 94 ALA A C 1
ATOM 738 O O . ALA A 1 94 ? -11.369 2.168 13.954 1.00 84.94 94 ALA A O 1
ATOM 739 N N . LEU A 1 95 ? -10.178 2.969 12.210 1.00 81.75 95 LEU A N 1
ATOM 740 C CA . LEU A 1 95 ? -9.505 4.063 12.905 1.00 81.75 95 LEU A CA 1
ATOM 741 C C . LEU A 1 95 ? -9.850 5.361 12.166 1.00 81.75 95 LEU A C 1
ATOM 743 O O . LEU A 1 95 ? -9.163 5.771 11.230 1.00 81.75 95 LEU A O 1
ATOM 747 N N . GLU A 1 96 ? -10.966 5.974 12.552 1.00 77.94 96 GLU A N 1
ATOM 748 C CA . GLU A 1 96 ? -11.539 7.157 11.907 1.00 77.94 96 GLU A CA 1
ATOM 749 C C . GLU A 1 96 ? -11.082 8.417 12.631 1.00 77.94 96 GLU A C 1
ATOM 751 O O . GLU A 1 96 ? -11.285 8.540 13.841 1.00 77.94 96 GLU A O 1
ATOM 756 N N . CYS A 1 97 ? -10.452 9.356 11.919 1.00 75.00 97 CYS A N 1
ATOM 757 C CA . CYS A 1 97 ? -9.954 10.617 12.481 1.00 75.00 97 CYS A CA 1
ATOM 758 C C . CYS A 1 97 ? -9.169 10.454 13.797 1.00 75.00 97 CYS A C 1
ATOM 760 O O . CYS A 1 97 ? -9.162 11.349 14.643 1.00 75.00 97 CYS A O 1
ATOM 762 N N . CYS A 1 98 ? -8.558 9.288 14.011 1.00 75.50 98 CYS A N 1
ATOM 763 C CA . CYS A 1 98 ? -7.806 9.015 15.222 1.00 75.50 98 CYS A CA 1
ATOM 764 C C . CYS A 1 98 ? -6.470 9.747 15.167 1.00 75.50 98 CYS A C 1
ATOM 766 O O . CYS A 1 98 ? -5.904 9.922 14.098 1.00 75.50 98 CYS A O 1
ATOM 768 N N . GLU A 1 99 ? -5.937 10.156 16.311 1.00 75.44 99 GLU A N 1
ATOM 769 C CA . GLU A 1 99 ? -4.608 10.760 16.397 1.00 75.44 99 GLU A CA 1
ATOM 770 C C . GLU A 1 99 ? -3.685 9.836 17.186 1.00 75.44 99 GLU A C 1
ATOM 772 O O . GLU A 1 99 ? -3.966 9.500 18.340 1.00 75.44 99 GLU A O 1
ATOM 777 N N . LEU A 1 100 ? -2.558 9.449 16.591 1.00 74.12 100 LEU A N 1
ATOM 778 C CA . LEU A 1 100 ? -1.557 8.625 17.261 1.00 74.12 100 LEU A CA 1
ATOM 779 C C . LEU A 1 100 ? -0.393 9.511 17.733 1.00 74.12 100 LEU A C 1
ATOM 781 O O . LEU A 1 100 ? 0.477 9.918 16.963 1.00 74.12 100 LEU A O 1
ATOM 785 N N . SER A 1 101 ? -0.406 9.865 19.021 1.00 68.19 101 SER A N 1
ATOM 786 C CA . SER A 1 101 ? 0.506 10.847 19.618 1.00 68.19 101 SER A CA 1
ATOM 787 C C . SER A 1 101 ? 1.559 10.160 20.491 1.00 68.19 101 SER A C 1
ATOM 789 O O . SER A 1 101 ? 1.446 10.113 21.716 1.00 68.19 101 SER A O 1
ATOM 791 N N . LEU A 1 102 ? 2.636 9.672 19.866 1.00 65.19 102 LEU A N 1
ATOM 792 C CA . LEU A 1 102 ? 3.729 8.950 20.544 1.00 65.19 102 LEU A CA 1
ATOM 793 C C . LEU A 1 102 ? 4.636 9.831 21.432 1.00 65.19 102 LEU A C 1
ATOM 795 O O . LEU A 1 102 ? 5.673 9.372 21.899 1.00 65.19 102 LEU A O 1
ATOM 799 N N . ARG A 1 103 ? 4.269 11.093 21.718 1.00 56.69 103 ARG A N 1
ATOM 800 C CA . ARG A 1 103 ? 5.111 12.052 22.473 1.00 56.69 103 ARG A CA 1
ATOM 801 C C . ARG A 1 103 ? 5.478 11.595 23.892 1.00 56.69 103 ARG A C 1
ATOM 803 O O . ARG A 1 103 ? 6.430 12.119 24.460 1.00 56.69 103 ARG A O 1
ATOM 810 N N . ARG A 1 104 ? 4.691 10.693 24.492 1.00 45.97 104 ARG A N 1
ATOM 811 C CA . ARG A 1 104 ? 4.869 10.213 25.877 1.00 45.97 104 ARG A CA 1
ATOM 812 C C . ARG A 1 104 ? 5.355 8.774 25.989 1.00 45.97 104 ARG A C 1
ATOM 814 O O . ARG A 1 104 ? 5.686 8.360 27.099 1.00 45.97 104 ARG A O 1
ATOM 821 N N . ALA A 1 105 ? 5.404 8.028 24.892 1.00 48.88 105 ALA A N 1
ATOM 822 C CA . ALA A 1 105 ? 5.971 6.695 24.928 1.00 48.88 105 ALA A CA 1
ATOM 823 C C . ALA A 1 105 ? 7.465 6.854 25.259 1.00 48.88 105 ALA A C 1
ATOM 825 O O . ALA A 1 105 ? 8.193 7.571 24.574 1.00 48.88 105 ALA A O 1
ATOM 826 N N . ARG A 1 106 ? 7.921 6.291 26.384 1.00 43.38 106 ARG A N 1
ATOM 827 C CA . ARG A 1 106 ? 9.350 6.245 26.724 1.00 43.38 106 ARG A CA 1
ATOM 828 C C . ARG A 1 106 ? 10.008 5.265 25.756 1.00 43.38 106 ARG A C 1
ATOM 830 O O . ARG A 1 106 ? 10.169 4.099 26.089 1.00 43.38 106 ARG A O 1
ATOM 837 N N . LEU A 1 107 ? 10.312 5.742 24.555 1.00 46.75 107 LEU A N 1
ATOM 838 C CA . LEU A 1 107 ? 10.855 4.936 23.469 1.00 46.75 107 LEU A CA 1
ATOM 839 C C . LEU A 1 107 ? 12.270 4.478 23.847 1.00 46.75 107 LEU A C 1
ATOM 841 O O . LEU A 1 107 ? 13.161 5.308 24.055 1.00 46.75 107 LEU A O 1
ATOM 845 N N . ARG A 1 108 ? 12.485 3.168 23.973 1.00 40.75 108 ARG A N 1
ATOM 846 C CA . ARG A 1 108 ? 13.778 2.562 24.318 1.00 40.75 108 ARG A CA 1
ATOM 847 C C . ARG A 1 108 ? 14.165 1.558 23.226 1.00 40.75 108 ARG A C 1
ATOM 849 O O . ARG A 1 108 ? 13.969 0.365 23.395 1.00 40.75 108 ARG A O 1
ATOM 856 N N . GLY A 1 109 ? 14.799 2.057 22.156 1.00 50.03 109 GLY A N 1
ATOM 857 C CA . GLY A 1 109 ? 15.289 1.266 21.007 1.00 50.03 109 GLY A CA 1
ATOM 858 C C . GLY A 1 109 ? 14.175 0.828 20.043 1.00 50.03 109 GLY A C 1
ATOM 859 O O . GLY A 1 109 ? 13.062 0.651 20.493 1.00 50.03 109 GLY A O 1
ATOM 860 N N . ASP A 1 110 ? 14.453 0.721 18.730 1.00 49.12 110 ASP A N 1
ATOM 861 C CA . ASP A 1 110 ? 13.556 0.305 17.605 1.00 49.12 110 ASP A CA 1
ATOM 862 C C . ASP A 1 110 ? 12.110 0.887 17.552 1.00 49.12 110 ASP A C 1
ATOM 864 O O . ASP A 1 110 ? 11.304 0.585 16.674 1.00 49.12 110 ASP A O 1
ATOM 868 N N . ASP A 1 111 ? 11.801 1.816 18.449 1.00 53.53 111 ASP A N 1
ATOM 869 C CA . ASP A 1 111 ? 10.469 2.177 18.937 1.00 53.53 111 ASP A CA 1
ATOM 870 C C . ASP A 1 111 ? 9.781 3.278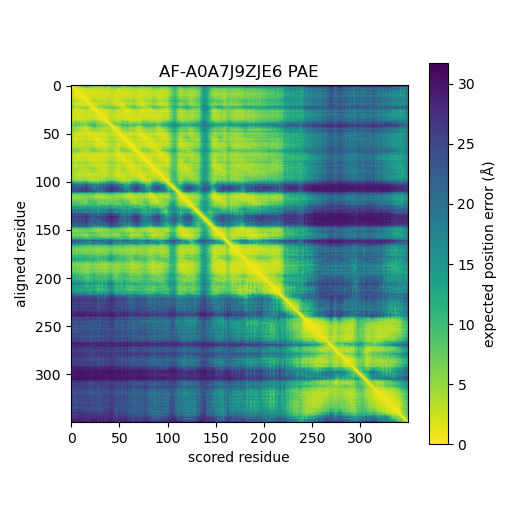 18.105 1.00 53.53 111 ASP A C 1
ATOM 872 O O . ASP A 1 111 ? 8.940 4.034 18.583 1.00 53.53 111 ASP A O 1
ATOM 876 N N . THR A 1 112 ? 10.119 3.400 16.821 1.00 63.56 112 THR A N 1
ATOM 877 C CA . THR A 1 112 ? 9.420 4.355 15.936 1.00 63.56 112 THR A CA 1
ATOM 878 C C . THR A 1 112 ? 8.095 3.813 15.412 1.00 63.56 112 THR A C 1
ATOM 880 O O . THR A 1 112 ? 7.370 4.549 14.750 1.00 63.56 112 THR A O 1
ATOM 883 N N . VAL A 1 113 ? 7.771 2.547 15.690 1.00 73.25 113 VAL A N 1
ATOM 884 C CA . VAL A 1 113 ? 6.610 1.853 15.126 1.00 73.25 113 VAL A CA 1
ATOM 885 C C . VAL A 1 113 ? 5.326 2.319 15.807 1.00 73.25 113 VAL A C 1
ATOM 887 O O . VAL A 1 113 ? 5.057 2.001 16.963 1.00 73.25 113 VAL A O 1
ATOM 890 N N . ALA A 1 114 ? 4.511 3.054 15.058 1.00 76.75 114 ALA A N 1
ATOM 891 C CA . ALA A 1 114 ? 3.188 3.510 15.464 1.00 76.75 114 ALA A CA 1
ATOM 892 C C . ALA A 1 114 ? 2.148 2.385 15.403 1.00 76.75 114 ALA A C 1
ATOM 894 O O . ALA A 1 114 ? 1.324 2.242 16.308 1.00 76.75 114 ALA A O 1
ATOM 895 N N . VAL A 1 115 ? 2.183 1.603 14.322 1.00 83.69 115 VAL A N 1
ATOM 896 C CA . VAL A 1 115 ? 1.188 0.570 14.022 1.00 83.69 115 VAL A CA 1
ATOM 897 C C . VAL A 1 115 ? 1.889 -0.655 13.432 1.00 83.69 115 VAL A C 1
ATOM 899 O O . VAL A 1 115 ? 2.589 -0.543 12.424 1.00 83.69 115 VAL A O 1
ATOM 902 N N . ASP A 1 116 ? 1.694 -1.825 14.039 1.00 85.56 116 ASP A N 1
ATOM 903 C CA . ASP A 1 116 ? 2.258 -3.096 13.568 1.00 85.56 116 ASP A CA 1
ATOM 904 C C . ASP A 1 116 ? 1.148 -4.091 13.202 1.00 85.56 116 ASP A C 1
ATOM 906 O O . ASP A 1 116 ? 0.503 -4.655 14.083 1.00 85.56 116 ASP A O 1
ATOM 910 N N . LEU A 1 117 ? 0.926 -4.305 11.901 1.00 86.69 117 LEU A N 1
ATOM 911 C CA . LEU A 1 117 ? -0.087 -5.219 11.350 1.00 86.69 117 LEU A CA 1
ATOM 912 C C . LEU A 1 117 ? 0.548 -6.423 10.642 1.00 86.69 117 LEU A C 1
ATOM 914 O O . LEU A 1 117 ? -0.032 -6.979 9.704 1.00 86.69 117 LEU A O 1
ATOM 918 N N . ARG A 1 118 ? 1.769 -6.813 11.029 1.00 87.69 118 ARG A N 1
ATOM 919 C CA . ARG A 1 118 ? 2.475 -7.884 10.320 1.00 87.69 118 ARG A CA 1
ATOM 920 C C . ARG A 1 118 ? 1.710 -9.202 10.363 1.0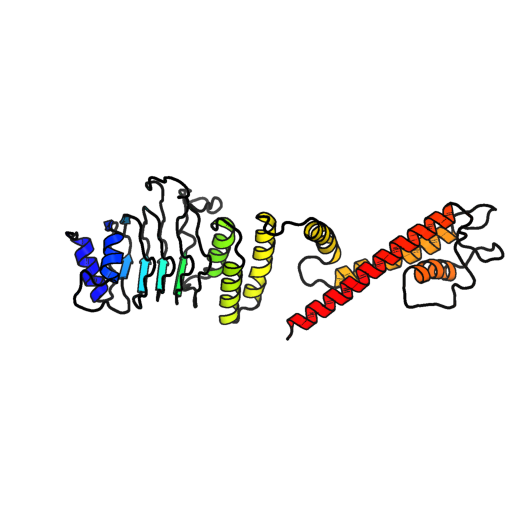0 87.69 118 ARG A C 1
ATOM 922 O O . ARG A 1 118 ? 1.310 -9.672 11.428 1.00 87.69 118 ARG A O 1
ATOM 929 N N . TRP A 1 119 ? 1.540 -9.807 9.190 1.00 86.88 119 TRP A N 1
ATOM 930 C CA . TRP A 1 119 ? 0.797 -11.054 8.972 1.00 86.88 119 TRP A CA 1
ATOM 931 C C . TRP A 1 119 ? -0.650 -11.035 9.482 1.00 86.88 119 TRP A C 1
ATOM 933 O O . TRP A 1 119 ? -1.234 -12.096 9.689 1.00 86.88 119 TRP A O 1
ATOM 943 N N . ALA A 1 120 ? -1.227 -9.855 9.712 1.00 85.81 120 ALA A N 1
ATOM 944 C CA . ALA A 1 120 ? -2.618 -9.739 10.115 1.00 85.81 120 ALA A CA 1
ATOM 945 C C . ALA A 1 120 ? -3.551 -9.880 8.902 1.00 85.81 120 ALA A C 1
ATOM 947 O O . ALA A 1 120 ? -3.175 -9.594 7.761 1.00 85.81 120 ALA A O 1
ATOM 948 N N . SER A 1 121 ? -4.795 -10.276 9.142 1.00 83.12 121 SER A N 1
ATOM 949 C CA . SER A 1 121 ? -5.849 -10.252 8.134 1.00 83.12 121 SER A CA 1
ATOM 950 C C . SER A 1 121 ? -7.073 -9.534 8.674 1.00 83.12 121 SER A C 1
ATOM 952 O O . SER A 1 121 ? -7.532 -9.852 9.771 1.00 83.12 121 SER A O 1
ATOM 954 N N . ALA A 1 122 ? -7.632 -8.620 7.890 1.00 83.31 122 ALA A N 1
ATOM 955 C CA . ALA A 1 122 ? -8.849 -7.910 8.254 1.00 83.31 122 ALA A CA 1
ATOM 956 C C . ALA A 1 122 ? -9.870 -7.951 7.116 1.00 83.31 122 ALA A C 1
ATOM 958 O O . ALA A 1 122 ? -9.519 -7.696 5.967 1.00 83.31 122 ALA A O 1
ATOM 959 N N . ALA A 1 123 ? -11.145 -8.241 7.389 1.00 77.69 123 ALA A N 1
ATOM 960 C CA . ALA A 1 123 ? -12.134 -8.198 6.307 1.00 77.69 123 ALA A CA 1
ATOM 961 C C . ALA A 1 123 ? -12.309 -6.752 5.812 1.00 77.69 123 ALA A C 1
ATOM 963 O O . ALA A 1 123 ? -12.183 -6.470 4.617 1.00 77.69 123 ALA A O 1
ATOM 964 N N . ARG A 1 124 ? -12.503 -5.814 6.739 1.00 76.75 124 ARG A N 1
ATOM 965 C CA . ARG A 1 124 ? -12.528 -4.382 6.439 1.00 76.75 124 ARG A CA 1
ATOM 966 C C . ARG A 1 124 ? -11.497 -3.618 7.248 1.00 76.75 124 ARG A C 1
ATOM 968 O O . ARG A 1 124 ? -11.236 -3.941 8.407 1.00 76.75 124 ARG A O 1
ATOM 975 N N . VAL A 1 125 ? -10.938 -2.592 6.621 1.00 79.81 125 VAL A N 1
ATOM 976 C CA . VAL A 1 125 ? -9.974 -1.694 7.250 1.00 79.81 125 VAL A CA 1
ATOM 977 C C . VAL A 1 125 ? -10.317 -0.263 6.889 1.00 79.81 125 VAL A C 1
ATOM 979 O O . VAL A 1 125 ? -10.626 0.021 5.730 1.00 79.81 125 VAL A O 1
ATOM 982 N N . TRP A 1 126 ? -10.242 0.622 7.877 1.00 73.12 126 TRP A N 1
ATOM 983 C CA . TRP A 1 126 ? -10.367 2.058 7.668 1.00 73.12 126 TRP A CA 1
ATOM 984 C C . TRP A 1 126 ? -9.085 2.758 8.095 1.00 73.12 126 TRP A C 1
ATOM 986 O O . TRP A 1 126 ? -8.652 2.616 9.240 1.00 73.12 126 TRP A O 1
ATOM 996 N N . PHE A 1 127 ? -8.526 3.555 7.189 1.00 69.06 127 PHE A N 1
ATOM 997 C CA . PHE A 1 127 ? -7.391 4.427 7.453 1.00 69.06 127 PHE A CA 1
ATOM 998 C C . PHE A 1 127 ? -7.714 5.835 6.964 1.00 69.06 127 PHE A C 1
ATOM 1000 O O . PHE A 1 127 ? -7.993 6.032 5.784 1.00 69.06 127 PHE A O 1
ATOM 1007 N N . ASP A 1 128 ? -7.673 6.806 7.871 1.00 67.25 128 ASP A N 1
ATOM 1008 C CA . ASP A 1 128 ? -7.818 8.224 7.542 1.00 67.25 128 ASP A CA 1
ATOM 1009 C C . ASP A 1 128 ? -6.443 8.903 7.485 1.00 67.25 128 ASP A C 1
ATOM 1011 O O . ASP A 1 128 ? -5.591 8.662 8.338 1.00 67.25 128 ASP A O 1
ATOM 1015 N N . SER A 1 129 ? -6.253 9.804 6.521 1.00 58.16 129 SER A N 1
ATOM 1016 C CA . SER A 1 129 ? -5.104 10.700 6.343 1.00 58.16 129 SER A CA 1
ATOM 1017 C C . SER A 1 129 ? -4.613 11.367 7.640 1.00 58.16 129 SER A C 1
ATOM 1019 O O . SER A 1 129 ? -3.410 11.601 7.806 1.00 58.16 129 SER A O 1
ATOM 1021 N N . ALA A 1 130 ? -5.518 11.616 8.594 1.00 58.00 130 ALA A N 1
ATOM 1022 C CA . ALA A 1 130 ? -5.217 12.230 9.883 1.00 58.00 130 ALA A CA 1
ATOM 1023 C C . ALA A 1 130 ? -4.414 11.337 10.855 1.00 58.00 130 ALA A C 1
ATOM 1025 O O . ALA A 1 130 ? -3.771 11.870 11.763 1.00 58.00 130 ALA A O 1
ATOM 1026 N N . MET A 1 131 ? -4.388 10.011 10.653 1.00 57.34 131 MET A N 1
ATOM 1027 C CA . MET A 1 131 ? -3.947 9.044 11.672 1.00 57.34 131 MET A CA 1
ATOM 1028 C C . MET A 1 131 ? -2.499 9.209 12.149 1.00 57.34 131 MET A C 1
ATOM 1030 O O . MET A 1 131 ? -2.188 8.975 13.318 1.00 57.34 131 MET A O 1
ATOM 1034 N N . LEU A 1 132 ? -1.608 9.646 11.258 1.00 56.62 132 LEU A N 1
ATOM 1035 C CA . LEU A 1 132 ? -0.180 9.815 11.543 1.00 56.62 132 LEU A CA 1
ATOM 1036 C C . LEU A 1 132 ? 0.254 11.285 11.609 1.00 56.62 132 LEU A C 1
ATOM 1038 O O . LEU A 1 132 ? 1.442 11.567 11.431 1.00 56.62 132 LEU A O 1
ATOM 1042 N N . ARG A 1 133 ? -0.660 12.240 11.832 1.00 54.66 133 ARG A N 1
ATOM 1043 C CA . ARG A 1 133 ? -0.278 13.658 11.922 1.00 54.66 133 ARG A CA 1
ATOM 1044 C C . ARG A 1 133 ? 0.516 13.915 13.200 1.00 54.66 133 ARG A C 1
ATOM 1046 O O . ARG A 1 133 ? -0.039 14.018 14.290 1.00 54.66 133 ARG A O 1
ATOM 1053 N N . GLN A 1 134 ? 1.830 14.087 13.065 1.00 51.59 134 GLN A N 1
ATOM 1054 C CA . GLN A 1 134 ? 2.650 14.641 14.136 1.00 51.59 134 GLN A CA 1
ATOM 1055 C C . GLN A 1 134 ? 2.667 16.172 14.050 1.00 51.59 134 GLN A C 1
ATOM 1057 O O . GLN A 1 134 ? 3.395 16.743 13.247 1.00 51.59 134 GLN A O 1
ATOM 1062 N N . GLY A 1 135 ? 1.876 16.828 14.909 1.00 46.06 135 GLY A N 1
ATOM 1063 C CA . GLY A 1 135 ? 2.112 18.194 15.401 1.00 46.06 135 GLY A CA 1
ATOM 1064 C C . GLY A 1 135 ? 2.536 19.260 14.383 1.00 46.06 135 GLY A C 1
ATOM 1065 O O . GLY A 1 135 ? 3.507 19.965 14.648 1.00 46.06 135 GLY A O 1
ATOM 1066 N N . GLY A 1 136 ? 1.822 19.382 13.266 1.00 41.34 136 GLY A N 1
ATOM 1067 C CA . GLY A 1 136 ? 1.876 20.553 12.391 1.00 41.34 136 GLY A CA 1
ATOM 1068 C C . GLY A 1 136 ? 0.564 21.322 12.497 1.00 41.34 136 GLY A C 1
ATOM 1069 O O . GLY A 1 136 ? -0.499 20.696 12.500 1.00 41.34 136 GLY A O 1
ATOM 1070 N N . ASP A 1 137 ? 0.643 22.647 12.616 1.00 39.91 137 ASP A N 1
ATOM 1071 C CA . ASP A 1 137 ? -0.515 23.540 12.676 1.00 39.91 137 ASP A CA 1
ATOM 1072 C C . ASP A 1 137 ? -1.504 23.213 11.545 1.00 39.91 137 ASP A C 1
ATOM 1074 O O . ASP A 1 137 ? -1.109 23.004 10.394 1.00 39.91 137 ASP A O 1
ATOM 1078 N N . ALA A 1 138 ? -2.797 23.147 11.873 1.00 43.66 138 ALA A N 1
ATOM 1079 C CA . ALA A 1 138 ? -3.863 22.724 10.959 1.00 43.66 138 ALA A CA 1
ATOM 1080 C C . ALA A 1 138 ? -3.965 23.572 9.668 1.00 43.66 138 ALA A C 1
ATOM 1082 O O . ALA A 1 138 ? -4.630 23.157 8.722 1.00 43.66 138 ALA A O 1
ATOM 1083 N N . GLU A 1 139 ? -3.280 24.718 9.612 1.00 43.56 139 GLU A N 1
ATOM 1084 C CA . GLU A 1 139 ? -3.296 25.691 8.514 1.00 43.56 139 GLU A CA 1
ATOM 1085 C C . GLU A 1 139 ? -2.314 25.400 7.362 1.00 43.56 139 GLU A C 1
ATOM 1087 O O . GLU A 1 139 ? -2.416 26.046 6.320 1.00 43.56 139 GLU A O 1
ATOM 1092 N N . ARG A 1 140 ? -1.383 24.437 7.486 1.00 40.06 140 ARG A N 1
ATOM 1093 C CA . ARG A 1 140 ? -0.473 24.051 6.382 1.00 40.06 140 ARG A CA 1
ATOM 1094 C C . ARG A 1 140 ? -0.532 22.548 6.068 1.00 40.06 140 ARG A C 1
ATOM 1096 O O . ARG A 1 140 ? 0.140 21.762 6.736 1.00 40.06 140 ARG A O 1
ATOM 1103 N N . PRO A 1 141 ? -1.321 22.119 5.064 1.00 42.91 141 PRO A N 1
ATOM 1104 C CA . PRO A 1 141 ? -1.461 20.708 4.679 1.00 42.91 141 PRO A CA 1
ATOM 1105 C C . PRO A 1 141 ? -0.187 20.074 4.078 1.00 42.91 141 PRO A C 1
ATOM 1107 O O . PRO A 1 141 ? -0.083 18.855 3.979 1.00 42.91 141 PRO A O 1
ATOM 1110 N N . ASP A 1 142 ? 0.804 20.879 3.713 1.00 40.28 142 ASP A N 1
ATOM 1111 C CA . ASP A 1 142 ? 1.997 20.518 2.942 1.00 40.28 142 ASP A CA 1
ATOM 1112 C C . ASP A 1 142 ? 3.209 20.084 3.797 1.00 40.28 142 ASP A C 1
ATOM 1114 O O . ASP A 1 142 ? 4.246 19.683 3.265 1.00 40.28 142 ASP A O 1
ATOM 1118 N N . THR A 1 143 ? 3.079 20.067 5.129 1.00 40.66 143 THR A N 1
ATOM 1119 C CA . THR A 1 143 ? 4.105 19.566 6.068 1.00 40.66 143 THR A CA 1
ATOM 1120 C C . THR A 1 143 ? 3.728 18.230 6.713 1.00 40.66 143 THR A C 1
ATOM 1122 O O . THR A 1 143 ? 4.103 17.944 7.852 1.00 40.66 143 THR A O 1
ATOM 1125 N N . TRP A 1 144 ? 3.007 17.373 5.986 1.00 43.03 144 TRP A N 1
ATOM 1126 C CA . TRP A 1 144 ? 2.710 16.010 6.425 1.00 43.03 144 TRP A CA 1
ATOM 1127 C C . TRP A 1 144 ? 4.005 15.221 6.702 1.00 43.03 144 TRP A C 1
ATOM 1129 O O . TRP A 1 144 ? 4.777 14.901 5.796 1.00 43.03 144 TRP A O 1
ATOM 1139 N N . ARG A 1 145 ? 4.260 14.919 7.981 1.00 48.25 145 ARG A N 1
ATOM 1140 C CA . ARG A 1 145 ? 5.300 13.985 8.431 1.00 48.25 145 ARG A CA 1
ATOM 1141 C C . ARG A 1 145 ? 4.640 12.889 9.271 1.00 48.25 145 ARG A C 1
ATOM 1143 O O . ARG A 1 145 ? 4.054 13.224 10.303 1.00 48.25 145 ARG A O 1
ATOM 1150 N N . PRO A 1 146 ? 4.733 11.610 8.863 1.00 52.50 146 PRO A N 1
ATOM 1151 C CA . PRO A 1 146 ? 4.252 10.503 9.674 1.00 52.50 146 PRO A CA 1
ATOM 1152 C C . PRO A 1 146 ? 4.944 10.508 11.036 1.00 52.50 146 PRO A C 1
ATOM 1154 O O . PRO A 1 146 ? 6.171 10.460 11.115 1.00 52.50 146 PRO A O 1
ATOM 1157 N N . GLY A 1 147 ? 4.164 10.558 12.113 1.00 55.50 147 GLY A N 1
ATOM 1158 C CA . GLY A 1 147 ? 4.668 10.558 13.488 1.00 55.50 147 GLY A CA 1
ATOM 1159 C C . GLY A 1 147 ? 5.237 9.234 14.001 1.00 55.50 147 GLY A C 1
ATOM 1160 O O . GLY A 1 147 ? 5.435 9.086 15.206 1.00 55.50 147 GLY A O 1
ATOM 1161 N N . GLY A 1 148 ? 5.462 8.279 13.103 1.00 68.69 148 GLY A N 1
ATOM 1162 C CA . GLY A 1 148 ? 5.947 6.936 13.373 1.00 68.69 148 GLY A CA 1
ATOM 1163 C C . GLY A 1 148 ? 5.914 6.085 12.104 1.00 68.69 148 GLY A C 1
ATOM 1164 O O . GLY A 1 148 ? 5.353 6.483 11.080 1.00 68.69 148 GLY A O 1
ATOM 1165 N N . THR A 1 149 ? 6.542 4.918 12.169 1.00 77.06 149 THR A N 1
ATOM 1166 C CA . THR A 1 149 ? 6.567 3.927 11.100 1.00 77.06 149 THR A CA 1
ATOM 1167 C C . THR A 1 149 ? 5.389 2.960 11.218 1.00 77.06 149 THR A C 1
ATOM 1169 O O . THR A 1 149 ? 4.868 2.716 12.306 1.00 77.06 149 THR A O 1
ATOM 1172 N N . ILE A 1 150 ? 4.938 2.417 10.089 1.00 82.44 150 ILE A N 1
ATOM 1173 C CA . ILE A 1 150 ? 3.886 1.399 10.026 1.00 82.44 150 ILE A CA 1
ATOM 1174 C C . ILE A 1 150 ? 4.474 0.126 9.426 1.00 82.44 150 ILE A C 1
ATOM 1176 O O . ILE A 1 150 ? 5.111 0.166 8.372 1.00 82.44 150 ILE 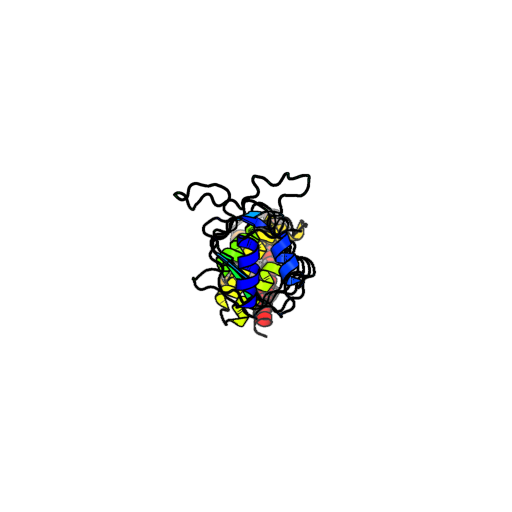A O 1
ATOM 1180 N N . HIS A 1 151 ? 4.217 -1.017 10.057 1.00 86.25 151 HIS A N 1
ATOM 1181 C CA . HIS A 1 151 ? 4.522 -2.322 9.482 1.00 86.25 151 HIS A CA 1
ATOM 1182 C C . HIS A 1 151 ? 3.271 -2.959 8.872 1.00 86.25 151 HIS A C 1
ATOM 1184 O O . HIS A 1 151 ? 2.313 -3.260 9.578 1.00 86.25 151 HIS A O 1
ATOM 1190 N N . LEU A 1 152 ? 3.307 -3.204 7.559 1.00 87.19 152 LEU A N 1
ATOM 1191 C CA . LEU A 1 152 ? 2.219 -3.830 6.792 1.00 87.19 152 LEU A CA 1
ATOM 1192 C C . LEU A 1 152 ? 2.631 -5.166 6.152 1.00 87.19 152 LEU A C 1
ATOM 1194 O O . LEU A 1 152 ? 1.931 -5.681 5.285 1.00 87.19 152 LEU A O 1
ATOM 1198 N N . GLU A 1 153 ? 3.792 -5.717 6.510 1.00 85.25 153 GLU A N 1
ATOM 1199 C CA . GLU A 1 153 ? 4.305 -6.927 5.866 1.00 85.25 153 GLU A CA 1
ATOM 1200 C C . GLU A 1 153 ? 3.378 -8.123 6.107 1.00 85.25 153 GLU A C 1
ATOM 1202 O O . GLU A 1 153 ? 3.130 -8.512 7.244 1.00 85.25 153 GLU A O 1
ATOM 1207 N N . GLY A 1 154 ? 2.861 -8.717 5.032 1.00 83.19 154 GLY A N 1
ATOM 1208 C CA . GLY A 1 154 ? 1.945 -9.854 5.127 1.00 83.19 154 GLY A CA 1
ATOM 1209 C C . GLY A 1 154 ? 0.520 -9.468 5.527 1.00 83.19 154 GLY A C 1
ATOM 1210 O O . GLY A 1 154 ? -0.298 -10.363 5.710 1.00 83.19 154 GLY A O 1
ATOM 1211 N N . PHE A 1 155 ? 0.213 -8.171 5.636 1.00 89.00 155 PHE A N 1
ATOM 1212 C CA . PHE A 1 155 ? -1.132 -7.691 5.932 1.00 89.00 155 PHE A CA 1
ATOM 1213 C C . PHE A 1 155 ? -2.067 -7.880 4.733 1.00 89.00 155 PHE A C 1
ATOM 1215 O O . PHE A 1 155 ? -1.756 -7.426 3.627 1.00 89.00 155 PHE A O 1
ATOM 1222 N N . VAL A 1 156 ? -3.220 -8.518 4.938 1.00 88.81 156 VAL A N 1
ATOM 1223 C CA . VAL A 1 156 ? -4.219 -8.778 3.886 1.00 88.81 156 VAL A CA 1
ATOM 1224 C C . VAL A 1 156 ? -5.571 -8.196 4.288 1.00 88.81 156 VAL A C 1
ATOM 1226 O O . VAL A 1 156 ? -6.007 -8.343 5.427 1.00 88.81 156 VAL A O 1
ATOM 1229 N N . TYR A 1 157 ? -6.254 -7.559 3.336 1.00 87.62 157 TYR A N 1
ATOM 1230 C CA . TYR A 1 157 ? -7.593 -7.008 3.543 1.00 87.62 157 TYR A CA 1
ATOM 1231 C C . TYR A 1 157 ? -8.524 -7.235 2.355 1.00 87.62 157 TYR A C 1
ATOM 1233 O O . TYR A 1 157 ? -8.064 -7.254 1.212 1.00 87.62 157 TYR A O 1
ATOM 1241 N N . THR A 1 158 ? -9.826 -7.402 2.620 1.00 83.75 158 THR A N 1
ATOM 1242 C CA . THR A 1 158 ? -10.822 -7.628 1.551 1.00 83.75 158 THR A CA 1
ATOM 1243 C C . THR A 1 158 ? -11.499 -6.351 1.070 1.00 83.75 158 THR A C 1
ATOM 1245 O O . THR A 1 158 ? -11.814 -6.246 -0.110 1.00 83.75 158 THR A O 1
ATOM 1248 N N . ALA A 1 159 ? -11.670 -5.361 1.944 1.00 81.56 159 ALA A N 1
ATOM 1249 C CA . ALA A 1 159 ? -12.252 -4.078 1.581 1.00 81.56 159 ALA A CA 1
ATOM 1250 C C . ALA A 1 159 ? -11.615 -2.926 2.368 1.00 81.56 159 ALA A C 1
ATOM 1252 O O . ALA A 1 159 ? -11.315 -3.060 3.558 1.00 81.56 159 ALA A O 1
ATOM 1253 N N . LEU A 1 160 ? -11.431 -1.793 1.689 1.00 81.50 160 LEU A N 1
ATOM 1254 C CA . LEU A 1 160 ? -11.145 -0.508 2.317 1.00 81.50 160 LEU A CA 1
ATOM 1255 C C . LEU A 1 160 ? -12.477 0.227 2.424 1.00 81.50 160 LEU A C 1
ATOM 1257 O O . LEU A 1 160 ? -13.113 0.512 1.413 1.00 81.50 160 LEU A O 1
ATOM 1261 N N . ASP A 1 161 ? -12.937 0.449 3.648 1.00 67.19 161 ASP A N 1
ATOM 1262 C CA . ASP A 1 161 ? -14.205 1.133 3.883 1.00 67.19 161 ASP A CA 1
ATOM 1263 C C . ASP A 1 161 ? -13.943 2.642 3.731 1.00 67.19 161 ASP A C 1
ATOM 1265 O O . ASP A 1 161 ? -13.061 3.191 4.391 1.00 67.19 161 ASP A O 1
ATOM 1269 N N . SER A 1 162 ? -14.609 3.287 2.770 1.00 55.81 162 SER A N 1
ATOM 1270 C CA . SER A 1 162 ? -14.357 4.681 2.404 1.00 55.81 162 SER A CA 1
ATOM 1271 C C . SER A 1 162 ? -15.684 5.409 2.200 1.00 55.81 162 SER A C 1
ATOM 1273 O O . SER A 1 162 ? -16.252 5.397 1.107 1.00 55.81 162 SER A O 1
ATOM 1275 N N . ARG A 1 163 ? -16.205 6.064 3.247 1.00 52.91 163 ARG A N 1
ATOM 1276 C CA . ARG A 1 163 ? -17.318 7.024 3.062 1.00 52.91 163 ARG A CA 1
ATOM 1277 C C . ARG A 1 163 ? -16.865 8.289 2.318 1.00 52.91 163 ARG A C 1
ATOM 1279 O O . ARG A 1 163 ? -17.713 9.064 1.893 1.00 52.91 163 ARG A O 1
ATOM 1286 N N . GLU A 1 164 ? -15.557 8.461 2.117 1.00 53.62 164 GLU A N 1
ATOM 1287 C CA . GLU A 1 164 ? -14.935 9.545 1.353 1.00 53.62 164 GLU A CA 1
ATOM 1288 C C . GLU A 1 164 ? -14.047 8.982 0.231 1.00 53.62 164 GLU A C 1
ATOM 1290 O O . GLU A 1 164 ? -13.407 7.941 0.388 1.00 53.62 164 GLU A O 1
ATOM 1295 N N . ALA A 1 165 ? -14.003 9.659 -0.918 1.00 59.81 165 ALA A N 1
ATOM 1296 C CA . ALA A 1 165 ? -13.114 9.289 -2.017 1.00 59.81 165 ALA A CA 1
ATOM 1297 C C . ALA A 1 165 ? -11.637 9.450 -1.593 1.00 59.81 165 ALA A C 1
ATOM 1299 O O . ALA A 1 165 ? -11.273 10.485 -1.045 1.00 59.81 165 ALA A O 1
ATOM 1300 N N . GLY A 1 166 ? -10.784 8.452 -1.869 1.00 70.00 166 GLY A N 1
ATOM 1301 C CA . GLY A 1 166 ? -9.324 8.568 -1.678 1.00 70.00 166 GLY A CA 1
ATOM 1302 C C . GLY A 1 166 ? -8.697 7.756 -0.531 1.00 70.00 166 GLY A C 1
ATOM 1303 O O . GLY A 1 166 ? -7.513 7.930 -0.242 1.00 70.00 166 GLY A O 1
ATOM 1304 N N . ALA A 1 167 ? -9.420 6.823 0.105 1.00 74.38 167 ALA A N 1
ATOM 1305 C CA . ALA A 1 167 ? -8.823 5.922 1.110 1.00 74.38 167 ALA A CA 1
ATOM 1306 C C . ALA A 1 167 ? -7.652 5.089 0.541 1.00 74.38 167 ALA A C 1
ATOM 1308 O O . ALA A 1 167 ? -6.638 4.868 1.204 1.00 74.38 167 ALA A O 1
ATOM 1309 N N . ALA A 1 168 ? -7.769 4.666 -0.720 1.00 79.81 168 ALA A N 1
ATOM 1310 C CA . ALA A 1 168 ? -6.707 3.968 -1.438 1.00 79.81 168 ALA A CA 1
ATOM 1311 C C . ALA A 1 168 ? -5.461 4.845 -1.658 1.00 79.81 168 ALA A C 1
ATOM 1313 O O . ALA A 1 168 ? -4.338 4.368 -1.483 1.00 79.81 168 ALA A O 1
ATOM 1314 N N . ASP A 1 169 ? -5.654 6.124 -1.989 1.00 79.62 169 ASP A N 1
ATOM 1315 C CA . ASP A 1 169 ? -4.564 7.084 -2.185 1.00 79.62 169 ASP A CA 1
ATOM 1316 C C . ASP A 1 169 ? -3.857 7.390 -0.862 1.00 79.62 169 ASP A C 1
ATOM 1318 O O . ASP A 1 169 ? -2.628 7.359 -0.792 1.00 79.62 169 ASP A O 1
ATOM 1322 N N . THR A 1 170 ? -4.627 7.559 0.215 1.00 77.69 170 THR A N 1
ATOM 1323 C CA . THR A 1 170 ? -4.100 7.698 1.581 1.00 77.69 170 THR A CA 1
ATOM 1324 C C . THR A 1 170 ? -3.230 6.498 1.964 1.00 77.69 170 THR A C 1
ATOM 1326 O O . THR A 1 170 ? -2.094 6.659 2.418 1.00 77.69 170 THR A O 1
ATOM 1329 N N . LEU A 1 171 ? -3.724 5.273 1.741 1.00 82.75 171 LEU A N 1
ATOM 1330 C CA . LEU A 1 171 ? -2.955 4.064 2.033 1.00 82.75 171 LEU A CA 1
ATOM 1331 C C . LEU A 1 171 ? -1.683 3.985 1.174 1.00 82.75 171 LEU A C 1
ATOM 1333 O O . LEU A 1 171 ? -0.626 3.588 1.667 1.00 82.75 171 LEU A O 1
ATOM 1337 N N . LEU A 1 172 ? -1.748 4.394 -0.095 1.00 85.06 172 LEU A N 1
ATOM 1338 C CA . LEU A 1 172 ? -0.577 4.465 -0.965 1.00 85.06 172 LEU A CA 1
ATOM 1339 C C . LEU A 1 172 ? 0.469 5.458 -0.439 1.00 85.06 172 LEU A C 1
ATOM 1341 O O . LEU A 1 172 ? 1.667 5.160 -0.464 1.00 85.06 172 LEU A O 1
ATOM 1345 N N . GLU A 1 173 ? 0.051 6.623 0.055 1.00 80.75 173 GLU A N 1
ATOM 1346 C CA . GLU A 1 173 ? 0.955 7.595 0.674 1.00 80.75 173 GLU A CA 1
ATOM 1347 C C . GLU A 1 173 ? 1.646 7.026 1.912 1.00 80.75 173 GLU A C 1
ATOM 1349 O O . GLU A 1 173 ? 2.859 7.206 2.071 1.00 80.75 173 GLU A O 1
ATOM 1354 N N . TRP A 1 174 ? 0.919 6.274 2.737 1.00 79.25 174 TRP A N 1
ATOM 1355 C CA . TRP A 1 174 ? 1.474 5.610 3.915 1.00 79.25 174 TRP A CA 1
ATOM 1356 C C . TRP A 1 174 ? 2.477 4.526 3.553 1.00 79.25 174 TRP A C 1
ATOM 1358 O O . TRP A 1 174 ? 3.570 4.497 4.119 1.00 79.25 174 TRP A O 1
ATOM 1368 N N . ILE A 1 175 ? 2.162 3.675 2.573 1.00 84.69 175 ILE A N 1
ATOM 1369 C CA . ILE A 1 175 ? 3.102 2.652 2.101 1.00 84.69 175 ILE A CA 1
ATOM 1370 C C . ILE A 1 175 ? 4.413 3.321 1.649 1.00 84.69 175 ILE A C 1
ATOM 1372 O O . ILE A 1 175 ? 5.504 2.833 1.955 1.00 84.69 175 ILE A O 1
ATOM 1376 N N . ARG A 1 176 ? 4.325 4.471 0.973 1.00 82.75 176 ARG A N 1
ATOM 1377 C CA . ARG A 1 176 ? 5.493 5.185 0.442 1.00 82.75 176 ARG A CA 1
ATOM 1378 C C . ARG A 1 176 ? 6.341 5.872 1.508 1.00 82.75 176 ARG A C 1
ATOM 1380 O O . ARG A 1 176 ? 7.563 5.882 1.362 1.00 82.75 176 ARG A O 1
ATOM 1387 N N . HIS A 1 177 ? 5.738 6.454 2.544 1.00 77.75 177 HIS A N 1
ATOM 1388 C CA . HIS A 1 177 ? 6.460 7.343 3.469 1.00 77.75 177 HIS A CA 1
ATOM 1389 C C . HIS A 1 177 ? 6.527 6.840 4.913 1.00 77.75 177 HIS A C 1
ATOM 1391 O O . HIS A 1 177 ? 7.435 7.241 5.635 1.00 77.75 177 HIS A O 1
ATOM 1397 N N . SER A 1 178 ? 5.624 5.948 5.319 1.00 76.69 178 SER A N 1
ATOM 1398 C CA . SER A 1 178 ? 5.511 5.465 6.700 1.00 76.69 178 SER A CA 1
ATOM 1399 C C . SER A 1 178 ? 6.075 4.052 6.892 1.00 76.69 178 SER A C 1
ATOM 1401 O O . SER A 1 178 ? 6.371 3.667 8.016 1.00 76.69 178 SER A O 1
ATOM 1403 N N . THR A 1 179 ? 6.277 3.260 5.836 1.00 80.50 179 THR A N 1
ATOM 1404 C CA . THR A 1 179 ? 6.899 1.923 5.959 1.00 80.50 179 THR A CA 1
ATOM 1405 C C . THR A 1 179 ? 8.417 2.042 6.169 1.00 80.50 179 THR A C 1
ATOM 1407 O O . THR A 1 179 ? 9.036 2.868 5.489 1.00 80.50 179 THR A O 1
ATOM 1410 N N . PRO A 1 180 ? 9.065 1.241 7.039 1.00 76.69 180 PRO A N 1
ATOM 1411 C CA . PRO A 1 180 ? 10.508 1.359 7.293 1.00 76.69 180 PRO A CA 1
ATOM 1412 C C . PRO A 1 180 ? 11.380 0.776 6.175 1.00 76.69 180 PRO A C 1
ATOM 1414 O O . PRO A 1 180 ? 12.406 1.354 5.823 1.00 76.69 180 PRO A O 1
ATOM 1417 N N . SER A 1 181 ? 10.956 -0.322 5.549 1.00 80.25 181 SER A N 1
ATOM 1418 C CA . SER A 1 181 ? 11.661 -0.969 4.438 1.00 80.25 181 SER A CA 1
ATOM 1419 C C . SER A 1 181 ? 10.748 -1.133 3.222 1.00 80.25 181 SER A C 1
ATOM 1421 O O . SER A 1 181 ? 9.523 -1.054 3.321 1.00 80.25 181 SER A O 1
ATOM 1423 N N . TYR A 1 182 ? 11.352 -1.321 2.044 1.00 82.44 182 TYR A N 1
ATOM 1424 C CA . TYR A 1 182 ? 10.587 -1.642 0.843 1.00 82.44 182 TYR A CA 1
ATOM 1425 C C . TYR A 1 182 ? 10.042 -3.070 0.940 1.00 82.44 182 TYR A C 1
ATOM 1427 O O . TYR A 1 182 ? 10.815 -4.025 1.004 1.00 82.44 182 TYR A O 1
ATOM 1435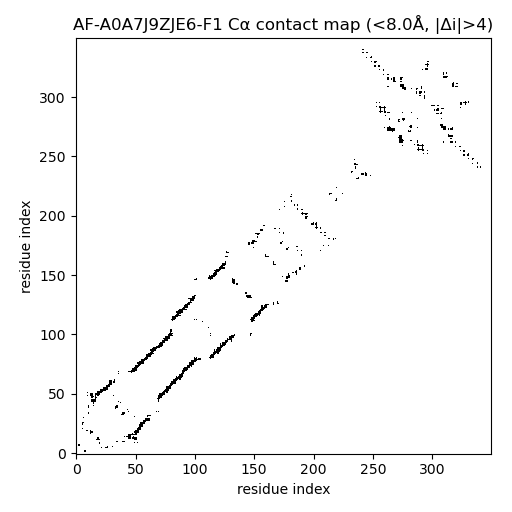 N N . ALA A 1 183 ? 8.721 -3.209 0.853 1.00 82.69 183 ALA A N 1
ATOM 1436 C CA . ALA A 1 183 ? 8.050 -4.489 0.679 1.00 82.69 183 ALA A CA 1
ATOM 1437 C C . ALA A 1 183 ? 7.127 -4.417 -0.552 1.00 82.69 183 ALA A C 1
ATOM 1439 O O . ALA A 1 183 ? 6.314 -3.498 -0.659 1.00 82.69 183 ALA A O 1
ATOM 1440 N N . PRO A 1 184 ? 7.198 -5.373 -1.497 1.00 85.44 184 PRO A N 1
ATOM 1441 C CA . PRO A 1 184 ? 6.336 -5.362 -2.679 1.00 85.44 184 PRO A CA 1
ATOM 1442 C C . PRO A 1 184 ? 4.891 -5.777 -2.370 1.00 85.44 184 PRO A C 1
ATOM 1444 O O . PRO A 1 184 ? 3.988 -5.471 -3.148 1.00 85.44 184 PRO A O 1
ATOM 1447 N N . GLN A 1 185 ? 4.665 -6.508 -1.276 1.00 89.38 185 GLN A N 1
ATOM 1448 C CA . GLN A 1 185 ? 3.368 -7.099 -0.951 1.00 89.38 185 GLN A CA 1
ATOM 1449 C C . GLN A 1 185 ? 2.264 -6.053 -0.684 1.00 89.38 185 GLN A C 1
ATOM 1451 O O . GLN A 1 185 ? 1.218 -6.192 -1.318 1.00 89.38 185 GLN A O 1
ATOM 1456 N N . PRO A 1 186 ? 2.470 -4.979 0.109 1.00 89.56 186 PRO A N 1
ATOM 1457 C CA . PRO A 1 186 ? 1.438 -3.960 0.336 1.00 89.56 186 PRO A CA 1
ATOM 1458 C C . PRO A 1 186 ? 0.938 -3.289 -0.955 1.00 89.56 186 PRO A C 1
ATOM 1460 O O . PRO A 1 186 ? -0.265 -3.119 -1.143 1.00 89.56 186 PRO A O 1
ATOM 1463 N N . TYR A 1 187 ? 1.841 -3.001 -1.903 1.00 88.50 187 TYR A N 1
ATOM 1464 C CA . TYR A 1 187 ? 1.475 -2.477 -3.227 1.00 88.50 187 TYR A CA 1
ATOM 1465 C C . TYR A 1 187 ? 0.632 -3.474 -4.033 1.00 88.50 187 TYR A C 1
ATOM 1467 O O . TYR A 1 187 ? -0.358 -3.099 -4.660 1.00 88.50 187 TYR A O 1
ATOM 1475 N N . ARG A 1 188 ? 1.005 -4.762 -4.015 1.00 89.94 188 ARG A N 1
ATOM 1476 C CA . ARG A 1 188 ? 0.254 -5.814 -4.720 1.00 89.94 188 ARG A CA 1
ATOM 1477 C C . ARG A 1 188 ? -1.134 -6.024 -4.122 1.00 89.94 188 ARG A C 1
ATOM 1479 O O . ARG A 1 188 ? -2.062 -6.258 -4.893 1.00 89.94 188 ARG A O 1
ATOM 1486 N N . GLN A 1 189 ? -1.269 -5.922 -2.799 1.00 91.12 189 GLN A N 1
ATOM 1487 C CA . GLN A 1 189 ? -2.553 -6.010 -2.105 1.00 91.12 189 GLN A CA 1
ATOM 1488 C C . GLN A 1 189 ? -3.479 -4.862 -2.521 1.00 91.12 189 GLN A C 1
ATOM 1490 O O . GLN A 1 189 ? -4.610 -5.115 -2.925 1.00 91.12 189 GLN A O 1
ATOM 1495 N N . LEU A 1 190 ? -2.976 -3.622 -2.539 1.00 89.75 190 LEU A N 1
ATOM 1496 C CA . LEU A 1 190 ? -3.740 -2.461 -3.007 1.00 89.75 190 LEU A CA 1
ATOM 1497 C C . LEU A 1 190 ? -4.158 -2.604 -4.481 1.00 89.75 190 LEU A C 1
ATOM 1499 O O . LEU A 1 190 ? -5.309 -2.372 -4.844 1.00 89.75 190 LEU A O 1
ATOM 1503 N N . ALA A 1 191 ? -3.251 -3.080 -5.338 1.00 87.56 191 ALA A N 1
ATOM 1504 C CA . ALA A 1 191 ? -3.568 -3.357 -6.737 1.00 87.56 191 ALA A CA 1
ATOM 1505 C C . ALA A 1 191 ? -4.608 -4.479 -6.908 1.00 87.56 191 ALA A C 1
ATOM 1507 O O . ALA A 1 191 ? -5.340 -4.490 -7.898 1.00 87.56 191 ALA A O 1
ATOM 1508 N N . ALA A 1 192 ? -4.622 -5.472 -6.014 1.00 87.31 192 ALA A N 1
ATOM 1509 C CA . ALA A 1 192 ? -5.614 -6.546 -6.012 1.00 87.31 192 ALA A CA 1
ATOM 1510 C C . ALA A 1 192 ? -6.985 -6.028 -5.561 1.00 87.31 192 ALA A C 1
ATOM 1512 O O . ALA A 1 192 ? -7.986 -6.361 -6.190 1.00 87.31 192 ALA A O 1
ATOM 1513 N N . TYR A 1 193 ? -7.013 -5.143 -4.562 1.00 88.50 193 TYR A N 1
ATOM 1514 C CA . TYR A 1 193 ? -8.219 -4.447 -4.126 1.00 88.50 193 TYR A CA 1
ATOM 1515 C C . TYR A 1 193 ? -8.865 -3.641 -5.267 1.00 88.50 193 TYR A C 1
ATOM 1517 O O . TYR A 1 193 ? -10.012 -3.911 -5.617 1.00 88.50 193 TYR A O 1
ATOM 1525 N N . HIS A 1 194 ? -8.122 -2.758 -5.948 1.00 85.00 194 HIS A N 1
ATOM 1526 C CA . HIS A 1 194 ? -8.668 -2.004 -7.091 1.00 85.00 194 HIS A CA 1
ATOM 1527 C C . HIS A 1 194 ? -9.184 -2.913 -8.216 1.00 85.00 194 HIS A C 1
ATOM 1529 O O . HIS A 1 194 ? -10.201 -2.615 -8.838 1.00 85.00 194 HIS A O 1
ATOM 1535 N N . ARG A 1 195 ? -8.525 -4.056 -8.459 1.00 86.75 195 ARG A N 1
ATOM 1536 C CA . ARG A 1 195 ? -9.007 -5.055 -9.427 1.00 86.75 195 ARG A CA 1
ATOM 1537 C C . ARG A 1 195 ? -10.320 -5.702 -8.995 1.00 86.75 195 ARG A C 1
ATOM 1539 O O . ARG A 1 195 ? -11.184 -5.886 -9.843 1.00 86.75 195 ARG A O 1
ATOM 1546 N N . SER A 1 196 ? -10.488 -6.009 -7.708 1.00 86.50 196 SER A N 1
ATOM 1547 C CA . SER A 1 196 ? -11.739 -6.578 -7.183 1.00 86.50 196 SER A CA 1
ATOM 1548 C C . SER A 1 196 ? -12.934 -5.626 -7.313 1.00 86.50 196 SER A C 1
ATOM 1550 O O . SER A 1 196 ? -14.061 -6.085 -7.458 1.00 86.50 196 SER A O 1
ATOM 1552 N N . LEU A 1 197 ? -12.674 -4.313 -7.352 1.00 84.62 197 LEU A N 1
ATOM 1553 C CA . LEU A 1 197 ? -13.671 -3.272 -7.616 1.00 84.62 197 LEU A CA 1
ATOM 1554 C C . LEU A 1 197 ? -13.898 -2.989 -9.114 1.00 84.62 197 LEU A C 1
ATOM 1556 O O . LEU A 1 197 ? -14.740 -2.167 -9.460 1.00 84.62 197 LEU A O 1
ATOM 1560 N N . GLY A 1 198 ? -13.143 -3.623 -10.019 1.00 84.00 198 GLY A N 1
ATOM 1561 C CA . GLY A 1 198 ? -13.196 -3.348 -11.461 1.00 84.00 198 GLY A CA 1
ATOM 1562 C C . GLY A 1 198 ? -12.430 -2.092 -11.910 1.00 84.00 198 GLY A C 1
ATOM 1563 O O . GLY A 1 198 ? -12.465 -1.734 -13.086 1.00 84.00 198 GLY A O 1
ATOM 1564 N N . HIS A 1 199 ? -11.690 -1.428 -11.018 1.00 84.50 199 HIS A N 1
ATOM 1565 C CA . HIS A 1 199 ? -10.920 -0.215 -11.317 1.00 84.50 199 HIS A CA 1
ATOM 1566 C C . HIS A 1 199 ? -9.520 -0.544 -11.868 1.00 84.50 199 HIS A C 1
ATOM 1568 O O . HIS A 1 199 ? -8.490 -0.352 -11.214 1.00 84.50 199 HIS A O 1
ATOM 1574 N N . GLU A 1 200 ? -9.448 -1.038 -13.107 1.00 80.75 200 GLU A N 1
ATOM 1575 C CA . GLU A 1 200 ? -8.170 -1.444 -13.714 1.00 80.75 200 GLU A CA 1
ATOM 1576 C C . GLU A 1 200 ? -7.143 -0.307 -13.834 1.00 80.75 200 GLU A C 1
ATOM 1578 O O . GLU A 1 200 ? -5.937 -0.539 -13.702 1.00 80.75 200 GLU A O 1
ATOM 1583 N N . THR A 1 201 ? -7.599 0.918 -14.105 1.00 80.12 201 THR A N 1
ATOM 1584 C CA . THR A 1 201 ? -6.713 2.078 -14.283 1.00 80.12 201 THR A CA 1
ATOM 1585 C C . THR A 1 201 ? -6.000 2.436 -12.981 1.00 80.12 201 THR A C 1
ATOM 1587 O O . THR A 1 201 ? -4.787 2.641 -12.989 1.00 80.12 201 THR A O 1
ATOM 1590 N N . GLU A 1 202 ? -6.715 2.416 -11.855 1.00 80.62 202 GLU A N 1
ATOM 1591 C CA . GLU A 1 202 ? -6.149 2.658 -10.521 1.00 80.62 202 GLU A CA 1
ATOM 1592 C C . GLU A 1 202 ? -5.204 1.523 -10.110 1.00 80.62 202 GLU A C 1
ATOM 1594 O O . GLU A 1 202 ? -4.083 1.769 -9.661 1.00 80.62 202 GLU A O 1
ATOM 1599 N N . ALA A 1 203 ? -5.581 0.268 -10.387 1.00 79.94 203 ALA A N 1
ATOM 1600 C CA . ALA A 1 203 ? -4.714 -0.882 -10.145 1.00 79.94 203 ALA A CA 1
ATOM 1601 C C . ALA A 1 203 ? -3.377 -0.768 -10.899 1.00 79.94 203 ALA A C 1
ATOM 1603 O O . ALA A 1 203 ? -2.316 -1.034 -10.328 1.00 79.94 203 ALA A O 1
ATOM 1604 N N . ARG A 1 204 ? -3.400 -0.333 -12.168 1.00 79.56 204 ARG A N 1
ATOM 1605 C CA . ARG A 1 204 ? -2.184 -0.048 -12.954 1.00 79.56 204 ARG A CA 1
ATOM 1606 C C . ARG A 1 204 ? -1.414 1.152 -12.393 1.00 79.56 204 ARG A C 1
ATOM 1608 O O . ARG A 1 204 ? -0.182 1.127 -12.389 1.00 79.56 204 ARG A O 1
ATOM 1615 N N . GLY A 1 205 ? -2.121 2.154 -11.871 1.00 78.69 205 GLY A N 1
ATOM 1616 C CA . GLY A 1 205 ? -1.563 3.345 -11.224 1.00 78.69 205 GLY A CA 1
ATOM 1617 C C . GLY A 1 205 ? -0.617 3.041 -10.059 1.00 78.69 205 GLY A C 1
ATOM 1618 O O . GLY A 1 205 ? 0.357 3.764 -9.869 1.00 78.69 205 GLY A O 1
ATOM 1619 N N . THR A 1 206 ? -0.809 1.923 -9.349 1.00 78.06 206 THR A N 1
ATOM 1620 C CA . THR A 1 206 ? 0.059 1.504 -8.226 1.00 78.06 206 THR A CA 1
ATOM 1621 C C . THR A 1 206 ? 1.460 1.016 -8.644 1.00 78.06 206 THR A C 1
ATOM 1623 O O . THR A 1 206 ? 2.382 1.002 -7.823 1.00 78.06 206 THR A O 1
ATOM 1626 N N . GLN A 1 207 ? 1.669 0.660 -9.921 1.00 74.94 207 GLN A N 1
ATOM 1627 C CA . GLN A 1 207 ? 2.925 0.059 -10.401 1.00 74.94 207 GLN A CA 1
ATOM 1628 C C . GLN A 1 207 ? 4.085 1.059 -10.473 1.00 74.94 207 GLN A C 1
ATOM 1630 O O . GLN A 1 207 ? 5.218 0.715 -10.129 1.00 74.94 207 GLN A O 1
ATOM 1635 N N . MET A 1 208 ? 3.823 2.296 -10.910 1.00 70.44 208 MET A N 1
ATOM 1636 C CA . MET A 1 208 ? 4.859 3.335 -10.986 1.00 70.44 208 MET A CA 1
ATOM 1637 C C . MET A 1 208 ? 5.372 3.734 -9.589 1.00 70.44 208 MET A C 1
ATOM 1639 O O . MET A 1 208 ? 6.589 3.698 -9.390 1.00 70.44 208 MET A O 1
ATOM 1643 N N . PRO A 1 209 ? 4.503 4.036 -8.597 1.00 76.50 209 PRO A N 1
ATOM 1644 C CA . PRO A 1 209 ? 4.920 4.241 -7.212 1.00 76.50 209 PRO A CA 1
ATOM 1645 C C . PRO A 1 209 ? 5.748 3.084 -6.651 1.00 76.50 209 PRO A C 1
ATOM 1647 O O . PRO A 1 209 ? 6.805 3.335 -6.079 1.00 76.50 209 PRO A O 1
ATOM 1650 N N . GLN A 1 210 ? 5.332 1.832 -6.880 1.00 81.75 210 GLN A N 1
ATOM 1651 C CA . GLN A 1 210 ? 6.066 0.652 -6.416 1.00 81.75 210 GLN A CA 1
ATOM 1652 C C . GLN A 1 210 ? 7.489 0.586 -6.993 1.00 81.75 210 GLN A C 1
ATOM 1654 O O . GLN A 1 210 ? 8.439 0.304 -6.261 1.00 81.75 210 GLN A O 1
ATOM 1659 N N . GLN A 1 211 ? 7.649 0.814 -8.302 1.00 76.56 211 GLN A N 1
ATOM 1660 C CA . GLN A 1 211 ? 8.965 0.799 -8.945 1.00 76.56 211 GLN A CA 1
ATOM 1661 C C . GLN A 1 211 ? 9.841 1.952 -8.450 1.00 76.56 211 GLN A C 1
ATOM 1663 O O . GLN A 1 211 ? 11.000 1.732 -8.107 1.00 76.56 211 GLN A O 1
ATOM 1668 N N . HIS A 1 212 ? 9.298 3.169 -8.363 1.00 74.50 212 HIS A N 1
ATOM 1669 C CA . HIS A 1 212 ? 10.035 4.320 -7.839 1.00 74.50 212 HIS A CA 1
ATOM 1670 C C . HIS A 1 212 ? 10.481 4.121 -6.386 1.00 74.50 212 HIS A C 1
ATOM 1672 O O . HIS A 1 212 ? 11.605 4.489 -6.048 1.00 74.50 212 HIS A O 1
ATOM 1678 N N . ASP A 1 213 ? 9.641 3.528 -5.539 1.00 77.12 213 ASP A N 1
ATOM 1679 C CA . ASP A 1 213 ? 9.974 3.250 -4.142 1.00 77.12 213 ASP A CA 1
ATOM 1680 C C . ASP A 1 213 ? 11.063 2.171 -4.014 1.00 77.12 213 ASP A C 1
ATOM 1682 O O . ASP A 1 213 ? 12.046 2.365 -3.297 1.00 77.12 213 ASP A O 1
ATOM 1686 N N . ALA A 1 214 ? 10.978 1.098 -4.812 1.00 78.44 214 ALA A N 1
ATOM 1687 C CA . ALA A 1 214 ? 12.023 0.072 -4.894 1.00 78.44 214 ALA A CA 1
ATOM 1688 C C . ALA A 1 214 ? 13.395 0.662 -5.271 1.00 78.44 214 ALA A C 1
ATOM 1690 O O . ALA A 1 214 ? 14.428 0.249 -4.741 1.00 78.44 214 ALA A O 1
ATOM 1691 N N . LEU A 1 215 ? 13.406 1.646 -6.178 1.00 70.94 215 LEU A N 1
ATOM 1692 C CA . LEU A 1 215 ? 14.619 2.343 -6.608 1.00 70.94 215 LEU A CA 1
ATOM 1693 C C . LEU A 1 215 ? 15.160 3.281 -5.531 1.00 70.94 215 LEU A C 1
ATOM 1695 O O . LEU A 1 215 ? 16.349 3.226 -5.221 1.00 70.94 215 LEU A O 1
ATOM 1699 N N . ARG A 1 216 ? 14.295 4.125 -4.951 1.00 76.44 216 ARG A N 1
ATOM 1700 C CA . ARG A 1 216 ? 14.672 5.079 -3.896 1.00 76.44 216 ARG A CA 1
ATOM 1701 C C . ARG A 1 216 ? 15.250 4.374 -2.673 1.00 76.44 216 ARG A C 1
ATOM 1703 O O . ARG A 1 216 ? 16.225 4.856 -2.109 1.00 76.44 216 ARG A O 1
ATOM 1710 N N . ARG A 1 217 ? 14.676 3.230 -2.293 1.00 78.25 217 ARG A N 1
ATOM 1711 C CA . ARG A 1 217 ? 15.084 2.446 -1.117 1.00 78.25 217 ARG A CA 1
ATOM 1712 C C . ARG A 1 217 ? 16.163 1.399 -1.414 1.00 78.25 217 ARG A C 1
ATOM 1714 O O . ARG A 1 217 ? 16.470 0.584 -0.554 1.00 78.25 217 ARG A O 1
ATOM 1721 N N . GLY A 1 218 ? 16.744 1.405 -2.618 1.00 66.62 218 GLY A N 1
ATOM 1722 C CA . GLY A 1 218 ? 17.892 0.560 -2.953 1.00 66.62 218 GLY A CA 1
ATOM 1723 C C . GLY A 1 218 ? 17.599 -0.943 -3.014 1.00 66.62 218 GLY A C 1
ATOM 1724 O O . GLY A 1 218 ? 18.537 -1.731 -2.971 1.00 66.62 218 GLY A O 1
ATOM 1725 N N . ALA A 1 219 ? 16.334 -1.353 -3.164 1.00 65.12 219 ALA A N 1
ATOM 1726 C CA . ALA A 1 219 ? 15.937 -2.765 -3.234 1.00 65.12 219 ALA A CA 1
ATOM 1727 C C . ALA A 1 219 ? 16.484 -3.491 -4.481 1.00 65.12 219 ALA A C 1
ATOM 1729 O O . ALA A 1 219 ? 16.447 -4.715 -4.564 1.00 65.12 219 ALA A O 1
ATOM 1730 N N . ILE A 1 220 ? 17.003 -2.740 -5.458 1.00 60.25 220 ILE A N 1
ATOM 1731 C CA . ILE A 1 220 ? 17.664 -3.261 -6.654 1.00 60.25 220 ILE A CA 1
ATOM 1732 C C . ILE A 1 220 ? 19.171 -2.993 -6.537 1.00 60.25 220 ILE A C 1
ATOM 1734 O O . ILE A 1 220 ? 19.677 -1.943 -6.945 1.00 60.25 220 ILE A O 1
ATOM 1738 N N . THR A 1 221 ? 19.905 -3.950 -5.973 1.00 50.28 221 THR A N 1
ATOM 1739 C CA . THR A 1 221 ? 21.364 -3.908 -5.823 1.00 50.28 221 THR A CA 1
ATOM 1740 C C . THR A 1 221 ? 22.046 -4.566 -7.029 1.00 50.28 221 THR A C 1
ATOM 1742 O O . THR A 1 221 ? 22.295 -5.764 -7.064 1.00 50.28 221 THR A O 1
ATOM 1745 N N . GLY A 1 222 ? 22.356 -3.781 -8.066 1.00 57.41 222 GLY A N 1
ATOM 1746 C CA . GLY A 1 222 ? 23.136 -4.277 -9.206 1.00 57.41 222 GLY A CA 1
ATOM 1747 C C . GLY A 1 222 ? 23.523 -3.195 -10.216 1.00 57.41 222 GLY A C 1
ATOM 1748 O O . GLY A 1 222 ? 22.752 -2.276 -10.489 1.00 57.41 222 GLY A O 1
ATOM 1749 N N . ALA A 1 223 ? 24.720 -3.302 -10.799 1.00 55.94 223 ALA A N 1
ATOM 1750 C CA . ALA A 1 223 ? 25.195 -2.379 -11.838 1.00 55.94 223 ALA A CA 1
ATOM 1751 C C . ALA A 1 223 ? 24.407 -2.521 -13.158 1.00 55.94 223 ALA A C 1
ATOM 1753 O O . ALA A 1 223 ? 24.103 -1.527 -13.818 1.00 55.94 223 ALA A O 1
ATOM 1754 N N . VAL A 1 224 ? 24.010 -3.752 -13.496 1.00 55.22 224 VAL A N 1
ATOM 1755 C CA . VAL A 1 224 ? 23.245 -4.102 -14.705 1.00 55.22 224 VAL A CA 1
ATOM 1756 C C . VAL A 1 224 ? 21.859 -3.432 -14.747 1.00 55.22 224 VAL A C 1
ATOM 1758 O O . VAL A 1 224 ? 21.562 -2.776 -15.746 1.00 55.22 224 VAL A O 1
ATOM 1761 N N . PRO A 1 225 ? 21.026 -3.473 -13.684 1.00 57.41 225 PRO A N 1
ATOM 1762 C CA . PRO A 1 225 ? 19.755 -2.747 -13.677 1.00 57.41 225 PRO A CA 1
ATOM 1763 C C . PRO A 1 225 ? 19.911 -1.223 -13.777 1.00 57.41 225 PRO A C 1
ATOM 1765 O O . PRO A 1 225 ? 19.067 -0.586 -14.395 1.00 57.41 225 PRO A O 1
ATOM 1768 N N . ARG A 1 226 ? 20.988 -0.621 -13.252 1.00 55.59 226 ARG A N 1
ATOM 1769 C CA . ARG A 1 226 ? 21.231 0.836 -13.360 1.00 55.59 226 ARG A CA 1
ATOM 1770 C C . ARG A 1 226 ? 21.585 1.272 -14.782 1.00 55.59 226 ARG A C 1
ATOM 1772 O O . ARG A 1 226 ? 21.098 2.302 -15.251 1.00 55.59 226 ARG A O 1
ATOM 1779 N N . LEU A 1 227 ? 22.425 0.495 -15.470 1.00 56.50 227 LEU A N 1
ATOM 1780 C CA . LEU A 1 227 ? 22.768 0.746 -16.872 1.00 56.50 227 LEU A CA 1
ATOM 1781 C C . LEU A 1 227 ? 21.547 0.520 -17.770 1.00 56.50 227 LEU A C 1
ATOM 1783 O O . LEU A 1 227 ? 21.241 1.360 -18.617 1.00 56.50 227 LEU A O 1
ATOM 1787 N N . GLY A 1 228 ? 20.792 -0.549 -17.491 1.00 58.09 228 GLY A N 1
ATOM 1788 C CA . GLY A 1 228 ? 19.478 -0.783 -18.073 1.00 58.09 228 GLY A CA 1
ATOM 1789 C C . GLY A 1 228 ? 18.560 0.424 -17.874 1.00 58.09 228 GLY A C 1
ATOM 1790 O O . GLY A 1 228 ? 18.028 0.947 -18.835 1.00 58.09 228 GLY A O 1
ATOM 1791 N N . GLN A 1 229 ? 18.438 0.978 -16.673 1.00 57.09 229 GLN A N 1
ATOM 1792 C CA . GLN A 1 229 ? 17.536 2.108 -16.406 1.00 57.09 229 GLN A CA 1
ATOM 1793 C C . GLN A 1 229 ? 17.849 3.378 -17.202 1.00 57.09 229 GLN A C 1
ATOM 1795 O O . GLN A 1 229 ? 16.916 4.038 -17.661 1.00 57.09 229 GLN A O 1
ATOM 1800 N N . ARG A 1 230 ? 19.129 3.720 -17.399 1.00 58.59 230 ARG A N 1
ATOM 1801 C CA . ARG A 1 230 ? 19.508 4.872 -18.238 1.00 58.59 230 ARG A CA 1
ATOM 1802 C C . ARG A 1 230 ? 19.173 4.620 -19.704 1.00 58.59 230 ARG A C 1
ATOM 1804 O O . ARG A 1 230 ? 18.601 5.488 -20.353 1.00 58.59 230 ARG A O 1
ATOM 1811 N N . LEU A 1 231 ? 19.481 3.421 -20.193 1.00 57.59 231 LEU A N 1
ATOM 1812 C CA . LEU A 1 231 ? 19.255 3.037 -21.583 1.00 57.59 231 LEU A CA 1
ATOM 1813 C C . LEU A 1 231 ? 17.753 2.891 -21.899 1.00 57.59 231 LEU A C 1
ATOM 1815 O O . LEU A 1 231 ? 17.261 3.457 -22.870 1.00 57.59 231 LEU A O 1
ATOM 1819 N N . PHE A 1 232 ? 16.999 2.207 -21.036 1.00 57.28 232 PHE A N 1
ATOM 1820 C CA . PHE A 1 232 ? 15.559 1.981 -21.169 1.00 57.28 232 PHE A CA 1
ATOM 1821 C C . PHE A 1 232 ? 14.733 3.251 -20.917 1.00 57.28 232 PHE A C 1
ATOM 1823 O O . PHE A 1 232 ? 13.719 3.461 -21.582 1.00 57.28 232 PHE A O 1
ATOM 1830 N N . GLY A 1 233 ? 15.158 4.123 -19.997 1.00 55.78 233 GLY A N 1
ATOM 1831 C CA . GLY A 1 233 ? 14.506 5.413 -19.759 1.00 55.78 233 GLY A CA 1
ATOM 1832 C C . GLY A 1 233 ? 14.626 6.360 -20.955 1.00 55.78 233 GLY A C 1
ATOM 1833 O O . GLY A 1 233 ? 13.649 7.026 -21.298 1.00 55.78 233 GLY A O 1
ATOM 1834 N N . LEU A 1 234 ? 15.789 6.367 -21.620 1.00 60.19 234 LEU A N 1
ATOM 1835 C CA . LEU A 1 234 ? 16.038 7.171 -22.817 1.00 60.19 234 LEU A CA 1
ATOM 1836 C C . LEU A 1 234 ? 15.320 6.606 -24.057 1.00 60.19 234 LEU A C 1
ATOM 1838 O O . LEU A 1 234 ? 14.759 7.371 -24.837 1.00 60.19 234 LEU A O 1
ATOM 1842 N N . LEU A 1 235 ? 15.320 5.276 -24.229 1.00 50.09 235 LEU A N 1
ATOM 1843 C CA . LEU A 1 235 ? 14.827 4.624 -25.450 1.00 50.09 235 LEU A CA 1
ATOM 1844 C C . LEU A 1 235 ? 13.350 4.209 -25.410 1.00 50.09 235 LEU A C 1
ATOM 1846 O O . LEU A 1 235 ? 12.673 4.328 -26.429 1.00 50.09 235 LEU A O 1
ATOM 1850 N N . LEU A 1 236 ? 12.821 3.731 -24.278 1.00 55.34 236 LEU A N 1
ATOM 1851 C CA . LEU A 1 236 ? 11.427 3.263 -24.212 1.00 55.34 236 LEU A CA 1
ATOM 1852 C C . LEU A 1 236 ? 10.505 4.239 -23.495 1.00 55.34 236 LEU A C 1
ATOM 1854 O O . LEU A 1 236 ? 9.339 4.334 -23.865 1.00 55.34 236 LEU A O 1
ATOM 1858 N N . GLY A 1 237 ? 11.001 4.978 -22.501 1.00 51.94 237 GLY A N 1
ATOM 1859 C CA . GLY A 1 237 ? 10.137 5.707 -21.577 1.00 51.94 237 GLY A CA 1
ATOM 1860 C C . GLY A 1 237 ? 9.252 4.743 -20.777 1.00 51.94 237 GLY A C 1
ATOM 1861 O O . GLY A 1 237 ? 8.627 3.823 -21.302 1.00 51.94 237 GLY A O 1
ATOM 1862 N N . TYR A 1 238 ? 9.197 4.926 -19.465 1.00 51.75 238 TYR A N 1
ATOM 1863 C CA . TYR A 1 238 ? 8.314 4.134 -18.615 1.00 51.75 238 TYR A CA 1
ATOM 1864 C C . TYR A 1 238 ? 6.856 4.390 -19.024 1.00 51.75 238 TYR A C 1
ATOM 1866 O O . TYR A 1 238 ? 6.298 5.439 -18.723 1.00 51.75 238 TYR A O 1
ATOM 1874 N N . GLY A 1 239 ? 6.266 3.448 -19.762 1.00 49.25 239 GLY A N 1
ATOM 1875 C CA . GLY A 1 239 ? 4.873 3.507 -20.199 1.00 49.25 239 GLY A CA 1
ATOM 1876 C C . GLY A 1 239 ? 4.697 3.635 -21.712 1.00 49.25 239 GLY A C 1
ATOM 1877 O O . GLY A 1 239 ? 4.656 4.732 -22.261 1.00 49.25 239 GLY A O 1
ATOM 1878 N N . TYR A 1 240 ? 4.494 2.484 -22.359 1.00 51.03 240 TYR A N 1
ATOM 1879 C CA . TYR A 1 240 ? 3.544 2.308 -23.469 1.00 51.03 240 TYR A CA 1
ATOM 1880 C C . TYR A 1 240 ? 3.612 3.297 -24.653 1.00 51.03 240 TYR A C 1
ATOM 1882 O O . TYR A 1 240 ? 2.603 3.575 -25.296 1.00 51.03 240 TYR A O 1
ATOM 1890 N N . ARG A 1 241 ? 4.793 3.811 -25.012 1.00 55.81 241 ARG A N 1
ATOM 1891 C CA . ARG A 1 241 ? 4.973 4.631 -26.223 1.00 55.81 241 ARG A CA 1
ATOM 1892 C C . ARG A 1 241 ? 5.959 3.971 -27.180 1.00 55.81 241 ARG A C 1
ATOM 1894 O O . ARG A 1 241 ? 7.067 4.455 -27.389 1.00 55.81 241 ARG A O 1
ATOM 1901 N N . THR A 1 242 ? 5.511 2.877 -27.797 1.00 62.75 242 THR A N 1
ATOM 1902 C CA . THR A 1 242 ? 6.214 2.128 -28.862 1.00 62.75 242 THR A CA 1
ATOM 1903 C C . THR A 1 242 ? 6.749 3.025 -29.985 1.00 62.75 242 THR A C 1
ATOM 1905 O O . THR A 1 242 ? 7.781 2.716 -30.578 1.00 62.75 242 THR A O 1
ATOM 1908 N N . TRP A 1 243 ? 6.118 4.178 -30.231 1.00 65.38 243 TRP A N 1
ATOM 1909 C CA . TRP A 1 243 ? 6.548 5.140 -31.248 1.00 65.38 243 TRP A CA 1
ATOM 1910 C C . TRP A 1 243 ? 7.959 5.709 -31.020 1.00 65.38 243 TRP A C 1
ATOM 1912 O O . TRP A 1 243 ? 8.630 6.036 -31.992 1.00 65.38 243 TRP A O 1
ATOM 1922 N N . ARG A 1 244 ? 8.450 5.809 -29.774 1.00 72.56 244 ARG A N 1
ATOM 1923 C CA . ARG A 1 244 ? 9.806 6.328 -29.503 1.00 72.56 244 ARG A CA 1
ATOM 1924 C C . ARG A 1 244 ? 10.896 5.352 -29.920 1.00 72.56 244 ARG A C 1
ATOM 1926 O O . ARG A 1 244 ? 11.906 5.779 -30.465 1.00 72.56 244 ARG A O 1
ATOM 1933 N N . ALA A 1 245 ? 10.661 4.056 -29.729 1.00 69.69 245 ALA A N 1
ATOM 1934 C CA . ALA A 1 245 ? 11.561 3.019 -30.221 1.00 69.69 245 ALA A CA 1
ATOM 1935 C C . ALA A 1 245 ? 11.584 2.998 -31.759 1.00 69.69 245 ALA A C 1
ATOM 1937 O O . ALA A 1 245 ? 12.653 2.888 -32.353 1.00 69.69 245 ALA A O 1
ATOM 1938 N N . LEU A 1 246 ? 10.424 3.199 -32.401 1.00 72.56 246 LEU A N 1
ATOM 1939 C CA . LEU A 1 246 ? 10.335 3.374 -33.854 1.00 72.56 246 LEU A CA 1
ATOM 1940 C C . LEU A 1 246 ? 11.109 4.620 -34.318 1.00 72.56 246 LEU A C 1
ATOM 1942 O O . LEU A 1 246 ? 11.896 4.538 -35.254 1.00 72.56 246 LEU A O 1
ATOM 1946 N N . ALA A 1 247 ? 10.937 5.759 -33.642 1.00 79.75 247 ALA A N 1
ATOM 1947 C CA . ALA A 1 247 ? 11.658 6.991 -33.957 1.00 79.75 247 ALA A CA 1
ATOM 1948 C C . ALA A 1 247 ? 13.177 6.827 -33.777 1.00 79.75 247 ALA A C 1
ATOM 1950 O O . ALA A 1 247 ? 13.941 7.252 -34.637 1.00 79.75 247 ALA A O 1
ATOM 1951 N N . ALA A 1 248 ? 13.620 6.158 -32.708 1.00 78.75 248 ALA A N 1
ATOM 1952 C CA . ALA A 1 248 ? 15.030 5.847 -32.486 1.00 78.75 248 ALA A CA 1
ATOM 1953 C C . ALA A 1 248 ? 15.596 4.939 -33.589 1.00 78.75 248 ALA A C 1
ATOM 1955 O O . ALA A 1 248 ? 16.697 5.187 -34.076 1.00 78.75 248 ALA A O 1
ATOM 1956 N N . LEU A 1 249 ? 14.832 3.935 -34.034 1.00 76.44 249 LEU A N 1
ATOM 1957 C CA . LEU A 1 249 ? 15.216 3.079 -35.157 1.00 76.44 249 LEU A CA 1
ATOM 1958 C C . LEU A 1 249 ? 15.353 3.887 -36.457 1.00 76.44 249 LEU A C 1
ATOM 1960 O O . LEU A 1 249 ? 16.350 3.741 -37.156 1.00 76.44 249 LEU A O 1
ATOM 1964 N N . VAL A 1 250 ? 14.404 4.784 -36.750 1.00 82.00 250 VAL A N 1
ATOM 1965 C CA . VAL A 1 250 ? 14.470 5.682 -37.917 1.00 82.00 250 VAL A CA 1
ATOM 1966 C C . VAL A 1 250 ? 15.704 6.587 -37.855 1.00 82.00 250 VAL A C 1
ATOM 1968 O O . VAL A 1 250 ? 16.379 6.758 -38.867 1.00 82.00 250 VAL A O 1
ATOM 1971 N N . VAL A 1 251 ? 16.053 7.118 -36.678 1.00 84.88 251 VAL A N 1
ATOM 1972 C CA . VAL A 1 251 ? 17.271 7.926 -36.489 1.00 84.88 251 VAL A CA 1
ATOM 1973 C C . VAL A 1 251 ? 18.534 7.100 -36.742 1.00 84.88 251 VAL A C 1
ATOM 1975 O O . VAL A 1 251 ? 19.431 7.572 -37.434 1.00 84.88 251 VAL A O 1
ATOM 1978 N N . VAL A 1 252 ? 18.610 5.861 -36.244 1.00 83.19 252 VAL A N 1
ATOM 1979 C CA . VAL A 1 252 ? 19.761 4.974 -36.500 1.00 83.19 252 VAL A CA 1
ATOM 1980 C C . VAL A 1 252 ? 19.885 4.631 -37.986 1.00 83.19 252 VAL A C 1
ATOM 1982 O O . VAL A 1 252 ? 20.992 4.657 -38.520 1.00 83.19 252 VAL A O 1
ATOM 1985 N N . VAL A 1 253 ? 18.769 4.390 -38.679 1.00 81.75 253 VAL A N 1
ATOM 1986 C CA . VAL A 1 253 ? 18.765 4.180 -40.136 1.00 81.75 253 VAL A CA 1
ATOM 1987 C C . VAL A 1 253 ? 19.227 5.440 -40.876 1.00 81.75 253 VAL A C 1
ATOM 1989 O O . VAL A 1 253 ? 20.050 5.345 -41.781 1.00 81.75 253 VAL A O 1
ATOM 1992 N N . ALA A 1 254 ? 18.775 6.628 -40.469 1.00 84.56 254 ALA A N 1
ATOM 1993 C CA . ALA A 1 254 ? 19.227 7.887 -41.061 1.00 84.56 254 ALA A CA 1
ATOM 1994 C C . ALA A 1 254 ? 20.732 8.126 -40.844 1.00 84.56 254 ALA A C 1
ATOM 1996 O O . ALA A 1 254 ? 21.421 8.562 -41.766 1.00 84.56 254 ALA A O 1
ATOM 1997 N N . LEU A 1 255 ? 21.259 7.787 -39.660 1.00 85.50 255 LEU A N 1
ATOM 1998 C CA . LEU A 1 255 ? 22.696 7.825 -39.376 1.00 85.50 255 LEU A CA 1
ATOM 1999 C C . LEU A 1 255 ? 23.471 6.834 -40.254 1.00 85.50 255 LEU A C 1
ATOM 2001 O O . LEU A 1 255 ? 24.528 7.198 -40.759 1.00 85.50 255 LEU A O 1
ATOM 2005 N N . ALA A 1 256 ? 22.935 5.633 -40.495 1.00 81.81 256 ALA A N 1
ATOM 2006 C CA . ALA A 1 256 ? 23.522 4.657 -41.416 1.00 81.81 256 ALA A CA 1
ATOM 2007 C C . ALA A 1 256 ? 23.606 5.200 -42.853 1.00 81.81 256 ALA A C 1
ATOM 2009 O O . ALA A 1 256 ? 24.651 5.122 -43.493 1.00 81.81 256 ALA A O 1
ATOM 2010 N N . CYS A 1 257 ? 22.532 5.812 -43.357 1.00 82.62 257 CYS A N 1
ATOM 2011 C CA . CYS A 1 257 ? 22.545 6.460 -44.671 1.00 82.62 257 CYS A CA 1
ATOM 2012 C C . CYS A 1 257 ? 23.562 7.614 -44.715 1.00 82.62 257 CYS A C 1
ATOM 2014 O O . CYS A 1 257 ? 24.302 7.763 -45.687 1.00 82.62 257 CYS A O 1
ATOM 2016 N N . GLY A 1 258 ? 23.622 8.411 -43.643 1.00 84.44 258 GLY A N 1
ATOM 2017 C CA . GLY A 1 258 ? 24.527 9.549 -43.516 1.00 84.44 258 GLY A CA 1
ATOM 2018 C C . GLY A 1 258 ? 26.004 9.157 -43.502 1.00 84.44 258 GLY A C 1
ATOM 2019 O O . GLY A 1 258 ? 26.802 9.822 -44.158 1.00 84.44 258 GLY A O 1
ATOM 2020 N N . THR A 1 259 ? 26.385 8.071 -42.819 1.00 82.38 259 THR A N 1
ATOM 2021 C CA . THR A 1 259 ? 27.776 7.584 -42.827 1.00 82.38 259 THR A CA 1
ATOM 2022 C C . THR A 1 259 ? 28.205 7.120 -44.216 1.00 82.38 259 THR A C 1
ATOM 2024 O O . THR A 1 259 ? 29.328 7.411 -44.619 1.00 82.38 259 THR A O 1
ATOM 2027 N N . GLY A 1 260 ? 27.310 6.480 -44.974 1.00 81.69 260 GLY A N 1
ATOM 2028 C CA . GLY A 1 260 ? 27.558 6.089 -46.363 1.00 81.69 260 GLY A CA 1
ATOM 2029 C C . GLY A 1 260 ? 27.763 7.284 -47.301 1.00 81.69 260 GLY A C 1
ATOM 2030 O O . GLY A 1 260 ? 28.739 7.330 -48.051 1.00 81.69 260 GLY A O 1
ATOM 2031 N N . VAL A 1 261 ? 26.900 8.303 -47.205 1.00 84.56 261 VAL A N 1
ATOM 2032 C CA . VAL A 1 261 ? 27.036 9.550 -47.984 1.00 84.56 261 VAL A CA 1
ATOM 2033 C C . VAL A 1 261 ? 28.297 10.323 -47.592 1.00 84.56 261 VAL A C 1
ATOM 2035 O O . VAL A 1 261 ? 29.043 10.772 -48.461 1.00 84.56 261 VAL A O 1
ATOM 2038 N N . ALA A 1 262 ? 28.588 10.447 -46.296 1.00 83.88 262 ALA A N 1
ATOM 2039 C CA . ALA A 1 262 ? 29.790 11.126 -45.814 1.00 83.88 262 ALA A CA 1
ATOM 2040 C C . ALA A 1 262 ? 31.076 10.416 -46.269 1.00 83.88 262 ALA A C 1
ATOM 2042 O O . ALA A 1 262 ? 32.040 11.073 -46.661 1.00 83.88 262 ALA A O 1
ATOM 2043 N N . ALA A 1 263 ? 31.081 9.082 -46.299 1.00 82.50 263 ALA A N 1
ATOM 2044 C CA . ALA A 1 263 ? 32.200 8.316 -46.834 1.00 82.50 263 ALA A CA 1
ATOM 2045 C C . ALA A 1 263 ? 32.413 8.540 -48.344 1.00 82.50 263 ALA A C 1
ATOM 2047 O O . ALA A 1 263 ? 33.547 8.546 -48.816 1.00 82.50 263 ALA A O 1
ATOM 2048 N N . GLY A 1 264 ? 31.345 8.778 -49.110 1.00 81.19 264 GLY A N 1
ATOM 2049 C CA . GLY A 1 264 ? 31.446 9.119 -50.533 1.00 81.19 264 GLY A CA 1
A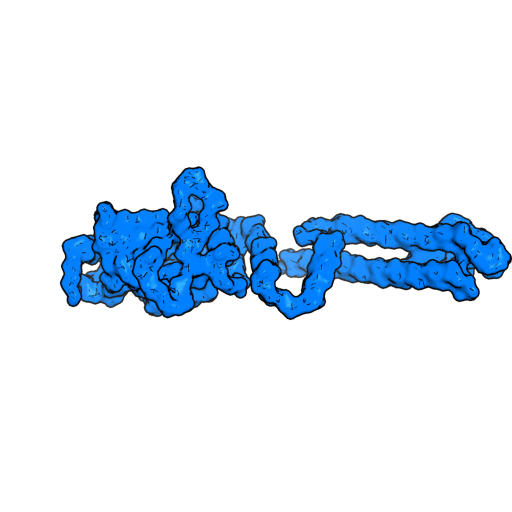TOM 2050 C C . GLY A 1 264 ? 32.002 10.520 -50.816 1.00 81.19 264 GLY A C 1
ATOM 2051 O O . GLY A 1 264 ? 32.529 10.753 -51.899 1.00 81.19 264 GLY A O 1
ATOM 2052 N N . HIS A 1 265 ? 31.911 11.446 -49.855 1.00 82.06 265 HIS A N 1
ATOM 2053 C CA . HIS A 1 265 ? 32.382 12.833 -49.998 1.00 82.06 265 HIS A CA 1
ATOM 2054 C C . HIS A 1 265 ? 33.723 13.101 -49.306 1.00 82.06 265 HIS A C 1
ATOM 2056 O O . HIS A 1 265 ? 34.306 14.171 -49.484 1.00 82.06 265 HIS A O 1
ATOM 2062 N N . THR A 1 266 ? 34.220 12.160 -48.504 1.00 82.56 266 THR A N 1
ATOM 2063 C CA . THR A 1 266 ? 35.507 12.306 -47.824 1.00 82.56 266 THR A CA 1
ATOM 2064 C C . THR A 1 266 ? 36.640 11.832 -48.727 1.00 82.56 266 THR A C 1
ATOM 2066 O O . THR A 1 266 ? 36.625 10.676 -49.155 1.00 82.56 266 THR A O 1
ATOM 2069 N N . PRO A 1 267 ? 37.630 12.689 -49.034 1.00 78.56 267 PRO A N 1
ATOM 2070 C CA . PRO A 1 267 ? 38.790 12.274 -49.806 1.00 78.56 267 PRO A CA 1
ATOM 2071 C C . PRO A 1 267 ? 39.634 11.287 -48.992 1.00 78.56 267 PRO A C 1
ATOM 2073 O O . PRO A 1 267 ? 39.873 11.490 -47.800 1.00 78.56 267 PRO A O 1
ATOM 2076 N N . ALA A 1 268 ? 40.082 10.221 -49.645 1.00 77.38 268 ALA A N 1
ATOM 2077 C CA . ALA A 1 268 ? 41.001 9.232 -49.106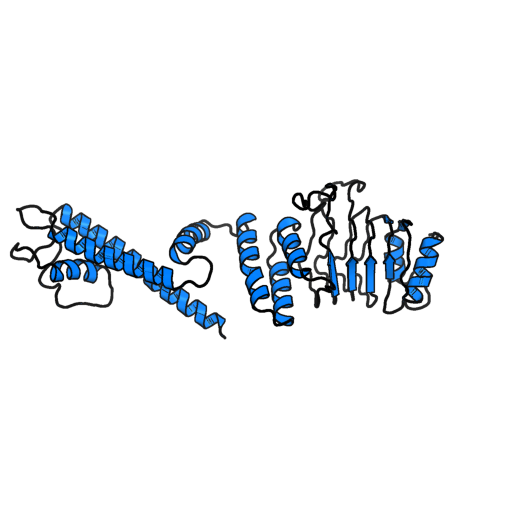 1.00 77.38 268 ALA A CA 1
ATOM 2078 C C . ALA A 1 268 ? 42.312 9.224 -49.910 1.00 77.38 268 ALA A C 1
ATOM 2080 O O . ALA A 1 268 ? 42.478 9.954 -50.895 1.00 77.38 268 ALA A O 1
ATOM 2081 N N . ASP A 1 269 ? 43.268 8.411 -49.465 1.00 69.25 269 ASP A N 1
ATOM 2082 C CA . ASP A 1 269 ? 44.599 8.341 -50.064 1.00 69.25 269 ASP A CA 1
ATOM 2083 C C . ASP A 1 269 ? 44.525 8.024 -51.568 1.00 69.25 269 ASP A C 1
ATOM 2085 O O . ASP A 1 269 ? 43.831 7.101 -52.004 1.00 69.25 269 ASP A O 1
ATOM 2089 N N . GLY A 1 270 ? 45.235 8.819 -52.373 1.00 67.31 270 GLY A N 1
ATOM 2090 C CA . GLY A 1 270 ? 45.213 8.721 -53.837 1.00 67.31 270 GLY A CA 1
ATOM 2091 C C . GLY A 1 270 ? 44.113 9.534 -54.533 1.00 67.31 270 GLY A C 1
ATOM 2092 O O . GLY A 1 270 ? 43.908 9.350 -55.729 1.00 67.31 270 GLY A O 1
ATOM 2093 N N . GLY A 1 271 ? 43.407 10.425 -53.824 1.00 68.50 271 GLY A N 1
ATOM 2094 C CA . GLY A 1 271 ? 42.445 11.374 -54.411 1.00 68.50 271 GLY A CA 1
ATOM 2095 C C . GLY A 1 271 ? 41.063 10.787 -54.723 1.00 68.50 271 GLY A C 1
ATOM 2096 O O . GLY A 1 271 ? 40.155 11.524 -55.101 1.00 68.50 271 GLY A O 1
ATOM 2097 N N . ALA A 1 272 ? 40.885 9.480 -54.525 1.00 76.19 272 ALA A N 1
ATOM 2098 C CA . ALA A 1 272 ? 39.587 8.818 -54.579 1.00 76.19 272 ALA A CA 1
ATOM 2099 C C . ALA A 1 272 ? 38.842 8.977 -53.237 1.00 76.19 272 ALA A C 1
ATOM 2101 O O . ALA A 1 272 ? 39.486 9.044 -52.187 1.00 76.19 272 ALA A O 1
ATOM 2102 N N . PRO A 1 273 ? 37.499 9.023 -53.233 1.00 79.31 273 PRO A N 1
ATOM 2103 C CA . PRO A 1 273 ? 36.720 9.080 -51.999 1.00 79.31 273 PRO A CA 1
ATOM 2104 C C . PRO A 1 273 ? 36.835 7.794 -51.164 1.00 79.31 273 PRO A C 1
ATOM 2106 O O . PRO A 1 273 ? 37.155 6.721 -51.682 1.00 79.31 273 PRO A O 1
ATOM 2109 N N . ALA A 1 274 ? 36.551 7.891 -49.862 1.00 79.69 274 ALA A N 1
ATOM 2110 C CA . ALA A 1 274 ? 36.639 6.767 -48.927 1.00 79.69 274 ALA A CA 1
ATOM 2111 C C . ALA A 1 274 ? 35.657 5.625 -49.259 1.00 79.69 274 ALA A C 1
ATOM 2113 O O . ALA A 1 274 ? 35.969 4.461 -48.996 1.00 79.69 274 ALA A O 1
ATOM 2114 N N . ALA A 1 275 ? 34.511 5.943 -49.872 1.00 81.19 275 ALA A N 1
ATOM 2115 C CA . ALA A 1 275 ? 33.642 4.992 -50.565 1.00 81.19 275 ALA A CA 1
ATOM 2116 C C . ALA A 1 275 ? 33.777 5.174 -52.084 1.00 81.19 275 ALA A C 1
ATOM 2118 O O . ALA A 1 275 ? 33.397 6.215 -52.626 1.00 81.19 275 ALA A O 1
ATOM 2119 N N . ALA A 1 276 ? 34.303 4.162 -52.772 1.00 80.62 276 ALA A N 1
ATOM 2120 C CA . ALA A 1 276 ? 34.557 4.217 -54.209 1.00 80.62 276 ALA A CA 1
ATOM 2121 C C . ALA A 1 276 ? 34.299 2.861 -54.877 1.00 80.62 276 ALA A C 1
ATOM 2123 O O . ALA A 1 276 ? 34.335 1.805 -54.241 1.00 80.62 276 ALA A O 1
ATOM 2124 N N . ARG A 1 277 ? 34.077 2.894 -56.192 1.00 81.81 277 ARG A N 1
ATOM 2125 C CA . ARG A 1 277 ? 34.086 1.693 -57.039 1.00 81.81 277 ARG A CA 1
ATOM 2126 C C . ARG A 1 277 ? 35.520 1.134 -57.139 1.00 81.81 277 ARG A C 1
ATOM 2128 O O . ARG A 1 277 ? 36.465 1.904 -56.928 1.00 81.81 277 ARG A O 1
ATOM 2135 N N . PRO A 1 278 ? 35.737 -0.153 -57.486 1.00 76.19 278 PRO A N 1
ATOM 2136 C CA . PRO A 1 278 ? 37.086 -0.697 -57.681 1.00 76.19 278 PRO A CA 1
ATOM 2137 C C . PRO A 1 278 ? 37.959 0.150 -58.620 1.00 76.19 278 PRO A C 1
ATOM 2139 O O . PRO A 1 278 ? 39.132 0.371 -58.322 1.00 76.19 278 PRO A O 1
ATOM 2142 N N . ASP A 1 279 ? 37.349 0.743 -59.650 1.00 75.56 279 ASP A N 1
ATOM 2143 C CA . ASP A 1 279 ? 37.999 1.619 -60.638 1.00 75.56 279 ASP A CA 1
ATOM 2144 C C . ASP A 1 279 ? 38.384 3.015 -60.098 1.00 75.56 279 ASP A C 1
ATOM 2146 O O . ASP A 1 279 ? 38.923 3.843 -60.826 1.00 75.56 279 ASP A O 1
ATOM 2150 N N . GLY A 1 280 ? 38.091 3.319 -58.827 1.00 71.38 280 GLY A N 1
ATOM 2151 C CA . GLY A 1 280 ? 38.421 4.595 -58.179 1.00 71.38 280 GLY A CA 1
ATOM 2152 C C . GLY A 1 280 ? 37.448 5.743 -58.468 1.00 71.38 280 GLY A C 1
ATOM 2153 O O . GLY A 1 280 ? 37.619 6.835 -57.930 1.00 71.38 280 GLY A O 1
ATOM 2154 N N . THR A 1 281 ? 36.406 5.513 -59.271 1.00 80.00 281 THR A N 1
ATOM 2155 C CA . THR A 1 281 ? 35.354 6.504 -59.541 1.00 80.00 281 THR A CA 1
ATOM 2156 C C . THR A 1 281 ? 34.435 6.699 -58.335 1.00 80.00 281 THR A C 1
ATOM 2158 O O . THR A 1 281 ? 34.100 5.731 -57.642 1.00 80.00 281 THR A O 1
ATOM 2161 N N . ALA A 1 282 ? 33.959 7.931 -58.137 1.00 78.81 282 ALA A N 1
ATOM 2162 C CA . ALA A 1 282 ? 32.961 8.247 -57.119 1.00 78.81 282 ALA A CA 1
ATOM 2163 C C . ALA A 1 282 ? 31.649 7.478 -57.357 1.00 78.81 282 ALA A C 1
ATOM 2165 O O . ALA A 1 282 ? 31.175 7.362 -58.490 1.00 78.81 282 ALA A O 1
ATOM 2166 N N . CYS A 1 283 ? 31.062 6.958 -56.280 1.00 82.25 283 CYS A N 1
ATOM 2167 C CA . CYS A 1 283 ? 29.779 6.262 -56.329 1.00 82.25 283 CYS A CA 1
ATOM 2168 C C . CYS A 1 283 ? 28.612 7.256 -56.396 1.00 82.25 283 CYS A C 1
ATOM 2170 O O . CYS A 1 283 ? 28.701 8.368 -55.872 1.00 82.25 283 CYS A O 1
ATOM 2172 N N . SER A 1 284 ? 27.492 6.846 -56.988 1.00 84.19 284 SER A N 1
ATOM 2173 C CA . SER A 1 284 ? 26.248 7.624 -56.960 1.00 84.19 284 SER A CA 1
ATOM 2174 C C . SER A 1 284 ? 25.677 7.737 -55.539 1.00 84.19 284 SER A C 1
ATOM 2176 O O . SER A 1 284 ? 25.960 6.906 -54.680 1.00 84.19 284 SER A O 1
ATOM 2178 N N . ILE A 1 285 ? 24.820 8.733 -55.283 1.00 80.19 285 ILE A N 1
ATOM 2179 C CA . ILE A 1 285 ? 24.187 8.939 -53.962 1.00 80.19 285 ILE A CA 1
ATOM 2180 C C . ILE A 1 285 ? 23.416 7.687 -53.508 1.00 80.19 285 ILE A C 1
ATOM 2182 O O . ILE A 1 285 ? 23.451 7.327 -52.334 1.00 80.19 285 ILE A O 1
ATOM 2186 N N . VAL A 1 286 ? 22.761 6.985 -54.437 1.00 80.56 286 VAL A N 1
ATOM 2187 C CA . VAL A 1 286 ? 22.023 5.747 -54.136 1.00 80.56 286 VAL A CA 1
ATOM 2188 C C . VAL A 1 286 ? 22.975 4.621 -53.721 1.00 80.56 286 VAL A C 1
ATOM 2190 O O . VAL A 1 286 ? 22.693 3.907 -52.762 1.00 80.56 286 VAL A O 1
ATOM 2193 N N . GLU A 1 287 ? 24.124 4.490 -54.388 1.00 79.62 287 GLU A N 1
ATOM 2194 C CA . GLU A 1 287 ? 25.162 3.520 -54.015 1.00 79.62 287 GLU A CA 1
ATOM 2195 C C . GLU A 1 287 ? 25.796 3.873 -52.661 1.00 79.62 287 GLU A C 1
ATOM 2197 O O . GLU A 1 287 ? 25.985 2.990 -51.830 1.00 79.62 287 GLU A O 1
ATOM 2202 N N . GLN A 1 288 ? 26.042 5.159 -52.390 1.00 82.06 288 GLN A N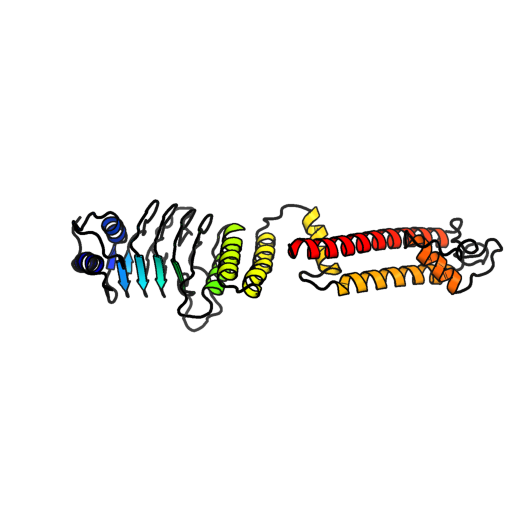 1
ATOM 2203 C CA . GLN A 1 288 ? 26.568 5.632 -51.104 1.00 82.06 288 GLN A CA 1
ATOM 2204 C C . GLN A 1 288 ? 25.613 5.318 -49.941 1.00 82.06 288 GLN A C 1
ATOM 2206 O O . GLN A 1 288 ? 26.042 4.821 -48.901 1.00 82.06 288 GLN A O 1
ATOM 2211 N N . ILE A 1 289 ? 24.308 5.545 -50.122 1.00 80.69 289 ILE A N 1
ATOM 2212 C CA . ILE A 1 289 ? 23.279 5.160 -49.143 1.00 80.69 289 ILE A CA 1
ATOM 2213 C C . ILE A 1 289 ? 23.254 3.633 -48.964 1.00 80.69 289 ILE A C 1
ATOM 2215 O O . ILE A 1 289 ? 23.166 3.145 -47.836 1.00 80.69 289 ILE A O 1
ATOM 2219 N N . GLY A 1 290 ? 23.375 2.879 -50.062 1.00 76.25 290 GLY A N 1
ATOM 2220 C CA . GLY A 1 290 ? 23.420 1.416 -50.053 1.00 76.25 290 GLY A CA 1
ATOM 2221 C C . GLY A 1 290 ? 24.565 0.851 -49.209 1.00 76.25 290 GLY A C 1
ATOM 2222 O O . GLY A 1 290 ? 24.335 -0.061 -48.416 1.00 76.25 290 GLY A O 1
ATOM 2223 N N . VAL A 1 291 ? 25.762 1.439 -49.300 1.00 77.19 291 VAL A N 1
ATOM 2224 C CA . VAL A 1 291 ? 26.937 1.056 -48.490 1.00 77.19 291 VAL A CA 1
ATOM 2225 C C . VAL A 1 291 ? 26.667 1.205 -46.991 1.00 77.19 291 VAL A C 1
ATOM 2227 O O . VAL A 1 291 ? 27.010 0.322 -46.202 1.00 77.19 291 VAL A O 1
ATOM 2230 N N . GLY A 1 292 ? 26.020 2.302 -46.591 1.00 75.50 292 GLY A N 1
ATOM 2231 C CA . GLY A 1 292 ? 25.653 2.549 -45.197 1.00 75.50 292 GLY A CA 1
ATOM 2232 C C . GLY A 1 292 ? 24.580 1.589 -44.674 1.00 75.50 292 GLY A C 1
ATOM 2233 O O . GLY A 1 292 ? 24.684 1.067 -43.563 1.00 75.50 292 GLY A O 1
ATOM 2234 N N . LEU A 1 293 ? 23.565 1.306 -45.494 1.00 72.62 293 LEU A N 1
ATOM 2235 C CA . LEU A 1 293 ? 22.425 0.473 -45.113 1.00 72.62 293 LEU A CA 1
ATOM 2236 C C . LEU A 1 293 ? 22.770 -1.025 -45.055 1.00 72.62 293 LEU A C 1
ATOM 2238 O O . LEU A 1 293 ? 22.325 -1.714 -44.136 1.00 72.62 293 LEU A O 1
ATOM 2242 N N . HIS A 1 294 ? 23.592 -1.521 -45.989 1.00 69.50 294 HIS A N 1
ATOM 2243 C CA . HIS A 1 294 ? 23.964 -2.938 -46.076 1.00 69.50 294 HIS A CA 1
ATOM 2244 C C . HIS A 1 294 ? 24.778 -3.413 -44.864 1.00 69.50 294 HIS A C 1
ATOM 2246 O O . HIS A 1 294 ? 24.598 -4.531 -44.393 1.00 69.50 294 HIS A O 1
ATOM 2252 N N . ARG A 1 295 ? 25.627 -2.547 -44.293 1.00 64.94 295 ARG A N 1
ATOM 2253 C CA . ARG A 1 295 ? 26.366 -2.876 -43.063 1.00 64.94 295 ARG A CA 1
ATOM 2254 C C . ARG A 1 295 ? 25.512 -2.754 -41.799 1.00 64.94 295 ARG A C 1
ATOM 2256 O O . ARG A 1 295 ? 25.814 -3.402 -40.805 1.00 64.94 295 ARG A O 1
ATOM 2263 N N . GLY A 1 296 ? 24.447 -1.950 -41.825 1.00 59.09 296 GLY A N 1
ATOM 2264 C CA . GLY A 1 296 ? 23.570 -1.722 -40.673 1.00 59.09 296 GLY A CA 1
ATOM 2265 C C . GLY A 1 296 ? 22.426 -2.730 -40.518 1.00 59.09 296 GLY A C 1
ATOM 2266 O O . GLY A 1 296 ? 21.993 -2.976 -39.392 1.00 59.09 296 GLY A O 1
ATOM 2267 N N . LEU A 1 297 ? 21.927 -3.317 -41.615 1.00 63.22 297 LEU A N 1
ATOM 2268 C CA . LEU A 1 297 ? 20.737 -4.175 -41.606 1.00 63.22 297 LEU A CA 1
ATOM 2269 C C . LEU A 1 297 ? 21.053 -5.640 -41.963 1.00 63.22 297 LEU A C 1
ATOM 2271 O O . LEU A 1 297 ? 21.579 -5.909 -43.037 1.00 63.22 297 LEU A O 1
ATOM 2275 N N . PRO A 1 298 ? 20.652 -6.615 -41.126 1.00 54.28 298 PRO A N 1
ATOM 2276 C CA . PRO A 1 298 ? 21.045 -8.016 -41.292 1.00 54.28 298 PRO A CA 1
ATOM 2277 C C . PRO A 1 298 ? 20.318 -8.811 -42.389 1.00 54.28 298 PRO A C 1
ATOM 2279 O O . PRO A 1 298 ? 20.671 -9.963 -42.609 1.00 54.28 298 PRO A O 1
ATOM 2282 N N . VAL A 1 299 ? 19.293 -8.257 -43.049 1.00 56.06 299 VAL A N 1
ATOM 2283 C CA . VAL A 1 299 ? 18.368 -9.061 -43.884 1.00 56.06 299 VAL A CA 1
ATOM 2284 C C . VAL A 1 299 ? 18.233 -8.563 -45.327 1.00 56.06 299 VAL A C 1
ATOM 2286 O O . VAL A 1 299 ? 17.679 -9.270 -46.161 1.00 56.06 299 VAL A O 1
ATOM 2289 N N . ILE A 1 300 ? 18.766 -7.389 -45.678 1.00 55.94 300 ILE A N 1
ATOM 2290 C CA . ILE A 1 300 ? 18.610 -6.853 -47.036 1.00 55.94 300 ILE A CA 1
ATOM 2291 C C . ILE A 1 300 ? 19.978 -6.773 -47.713 1.00 55.94 300 ILE A C 1
ATOM 2293 O O . ILE A 1 300 ? 20.684 -5.768 -47.637 1.00 55.94 300 ILE A O 1
ATOM 2297 N N . SER A 1 301 ? 20.345 -7.844 -48.415 1.00 53.69 301 SER A N 1
ATOM 2298 C CA . SER A 1 301 ? 21.318 -7.754 -49.500 1.00 53.69 301 SER A CA 1
ATOM 2299 C C . SER A 1 301 ? 20.635 -7.049 -50.669 1.00 53.69 301 SER A C 1
ATOM 2301 O O . SER A 1 301 ? 20.076 -7.681 -51.567 1.00 53.69 301 SER A O 1
ATOM 2303 N N . THR A 1 302 ? 20.599 -5.718 -50.646 1.00 52.94 302 THR A N 1
ATOM 2304 C CA . THR A 1 302 ? 20.320 -4.986 -51.875 1.00 52.94 302 THR A CA 1
ATOM 2305 C C . THR A 1 302 ? 21.500 -5.293 -52.797 1.00 52.94 302 THR A C 1
ATOM 2307 O O . THR A 1 302 ? 22.613 -4.863 -52.526 1.00 52.94 302 THR A O 1
ATOM 2310 N N . GLY A 1 303 ? 21.310 -6.065 -53.872 1.00 53.12 303 GLY A N 1
ATOM 2311 C CA . GLY A 1 303 ? 22.366 -6.411 -54.851 1.00 53.12 303 GLY A CA 1
ATOM 2312 C C . GLY A 1 303 ? 22.942 -5.211 -55.631 1.00 53.12 303 GLY A C 1
ATOM 2313 O O . GLY A 1 303 ? 23.403 -5.348 -56.757 1.00 53.12 303 GLY A O 1
ATOM 2314 N N . ILE A 1 304 ? 22.842 -4.012 -55.056 1.00 53.25 304 ILE A N 1
ATOM 2315 C CA . ILE A 1 304 ? 23.279 -2.708 -55.547 1.00 53.25 304 ILE A CA 1
ATOM 2316 C C . ILE A 1 304 ? 24.686 -2.381 -54.997 1.00 53.25 304 ILE A C 1
ATOM 2318 O O . ILE A 1 304 ? 25.413 -1.610 -55.618 1.00 53.25 304 ILE A O 1
ATOM 2322 N N . SER A 1 305 ? 25.106 -2.984 -53.875 1.00 53.59 305 SER A N 1
ATOM 2323 C CA . SER A 1 305 ? 26.378 -2.694 -53.187 1.00 53.59 305 SER A CA 1
ATOM 2324 C C . SER A 1 305 ? 27.615 -3.419 -53.731 1.00 53.59 305 SER A C 1
ATOM 2326 O O . SER A 1 305 ? 28.722 -2.996 -53.420 1.00 53.59 305 SER A O 1
ATOM 2328 N N . ASP A 1 306 ? 27.485 -4.415 -54.613 1.00 59.00 306 ASP A N 1
ATOM 2329 C CA . ASP A 1 306 ? 28.650 -5.150 -55.159 1.00 59.00 306 ASP A CA 1
ATOM 2330 C C . ASP A 1 306 ? 29.584 -4.279 -56.027 1.00 59.00 306 ASP A C 1
ATOM 2332 O O . ASP A 1 306 ? 30.645 -4.720 -56.465 1.00 59.00 306 ASP A O 1
ATOM 2336 N N . ARG A 1 307 ? 29.202 -3.022 -56.291 1.00 67.31 307 ARG A N 1
ATOM 2337 C CA . ARG A 1 307 ? 29.965 -2.071 -57.111 1.00 67.31 307 ARG A CA 1
ATOM 2338 C C . ARG A 1 307 ? 30.601 -0.929 -56.323 1.00 67.31 307 ARG A C 1
ATOM 2340 O O . ARG A 1 307 ? 31.352 -0.171 -56.927 1.00 67.31 307 ARG A O 1
ATOM 2347 N N . CYS A 1 308 ? 30.300 -0.756 -55.038 1.00 75.25 308 CYS A N 1
ATOM 2348 C CA . CYS A 1 308 ? 30.822 0.351 -54.233 1.00 75.25 308 CYS A CA 1
ATOM 2349 C C . CYS A 1 308 ? 31.113 -0.136 -52.813 1.00 75.25 308 CYS A C 1
ATOM 2351 O O . CYS A 1 308 ? 30.200 -0.608 -52.142 1.00 75.25 308 CYS A O 1
ATOM 2353 N N . ASP A 1 309 ? 32.357 0.001 -52.349 1.00 80.00 309 ASP A N 1
ATOM 2354 C CA . ASP A 1 309 ? 32.751 -0.420 -51.000 1.00 80.00 309 ASP A CA 1
ATOM 2355 C C . ASP A 1 309 ? 33.700 0.598 -50.343 1.00 80.00 309 ASP A C 1
ATOM 2357 O O . ASP A 1 309 ? 34.295 1.459 -51.001 1.00 80.00 309 ASP A O 1
ATOM 2361 N N . LEU A 1 310 ? 33.814 0.523 -49.016 1.00 78.25 310 LEU A N 1
ATOM 2362 C CA . LEU A 1 310 ? 34.708 1.367 -48.229 1.00 78.25 310 LEU A CA 1
ATOM 2363 C C . LEU A 1 310 ? 36.148 0.871 -48.352 1.00 78.25 310 LEU A C 1
ATOM 2365 O O . LEU A 1 310 ? 36.455 -0.274 -48.016 1.00 78.25 310 LEU A O 1
ATOM 2369 N N . ARG A 1 311 ? 37.062 1.755 -48.759 1.00 75.81 311 ARG A N 1
ATOM 2370 C CA . ARG A 1 311 ? 38.491 1.437 -48.862 1.00 75.81 311 ARG A CA 1
ATOM 2371 C C . ARG A 1 311 ? 39.143 1.382 -47.481 1.00 75.81 311 ARG A C 1
ATOM 2373 O O . ARG A 1 311 ? 39.632 2.388 -46.965 1.00 75.81 311 ARG A O 1
ATOM 2380 N N . THR A 1 312 ? 39.210 0.185 -46.905 1.00 76.75 312 THR A N 1
ATOM 2381 C CA . THR A 1 312 ? 39.854 -0.106 -45.605 1.00 76.75 312 THR A CA 1
ATOM 2382 C C . THR A 1 312 ? 41.376 0.066 -45.606 1.00 76.75 312 THR A C 1
ATOM 2384 O O . THR A 1 312 ? 42.004 0.030 -44.548 1.00 76.75 312 THR A O 1
ATOM 2387 N N . THR A 1 313 ? 41.980 0.298 -46.772 1.00 76.31 313 THR A N 1
ATOM 2388 C CA . THR A 1 313 ? 43.400 0.642 -46.920 1.00 76.31 313 THR A CA 1
ATOM 2389 C C . THR A 1 313 ? 43.722 2.063 -46.456 1.00 76.31 313 THR A C 1
ATOM 2391 O O . THR A 1 313 ? 44.886 2.364 -46.222 1.00 76.31 313 THR A O 1
ATOM 2394 N N . SER A 1 314 ? 42.711 2.927 -46.324 1.00 79.25 314 SER A N 1
ATOM 2395 C CA . SER A 1 314 ? 42.857 4.331 -45.929 1.00 79.25 314 SER A CA 1
ATOM 2396 C C . SER A 1 314 ? 42.351 4.572 -44.506 1.00 79.25 314 SER A C 1
ATOM 2398 O O . SER A 1 314 ? 41.394 3.932 -44.058 1.00 79.25 314 SER A O 1
ATOM 2400 N N . LEU A 1 315 ? 42.951 5.534 -43.801 1.00 80.69 315 LEU A N 1
ATOM 2401 C CA . LEU A 1 315 ? 42.554 5.888 -42.432 1.00 80.69 315 LEU A CA 1
ATOM 2402 C C . LEU A 1 315 ? 41.086 6.377 -42.348 1.00 80.69 315 LEU A C 1
ATOM 2404 O O . LEU A 1 315 ? 40.359 5.897 -41.473 1.00 80.69 315 LEU A O 1
ATOM 2408 N N . PRO A 1 316 ? 40.576 7.222 -43.276 1.00 80.38 316 PRO A N 1
ATOM 2409 C CA . PRO A 1 316 ? 39.154 7.573 -43.318 1.00 80.38 316 PRO A CA 1
ATOM 2410 C C . PRO A 1 316 ? 38.239 6.359 -43.539 1.00 80.38 316 PRO A C 1
ATOM 2412 O O . PRO A 1 316 ? 37.235 6.209 -42.843 1.00 80.38 316 PRO A O 1
ATOM 2415 N N . GLY A 1 317 ? 38.594 5.445 -44.448 1.00 79.06 317 GLY A N 1
ATOM 2416 C CA . GLY A 1 317 ? 37.790 4.247 -44.720 1.00 79.06 317 GLY A CA 1
ATOM 2417 C C . GLY A 1 317 ? 37.720 3.268 -43.540 1.00 79.06 317 GLY A C 1
ATOM 2418 O O . GLY A 1 317 ? 36.679 2.641 -43.316 1.00 79.06 317 GLY A O 1
ATOM 2419 N N . GLN A 1 318 ? 38.781 3.174 -42.731 1.00 84.06 318 GLN A N 1
ATOM 2420 C CA . GLN A 1 318 ? 38.771 2.405 -41.479 1.00 84.06 318 GLN A CA 1
ATOM 2421 C C . GLN A 1 318 ? 37.829 3.024 -40.440 1.00 84.06 318 GLN A C 1
ATOM 2423 O O . GLN A 1 318 ? 37.024 2.304 -39.846 1.00 84.06 318 GLN A O 1
ATOM 2428 N N . LEU A 1 319 ? 37.854 4.352 -40.270 1.00 85.06 319 LEU A N 1
ATOM 2429 C CA . LEU A 1 319 ? 36.952 5.058 -39.351 1.00 85.06 319 LEU A CA 1
ATOM 2430 C C . LEU A 1 319 ? 35.479 4.862 -39.729 1.00 85.06 319 LEU A C 1
ATOM 2432 O O . LEU A 1 319 ? 34.664 4.533 -38.866 1.00 85.06 319 LEU A O 1
ATOM 2436 N N . TYR A 1 320 ? 35.133 4.985 -41.015 1.00 82.88 320 TYR A N 1
ATOM 2437 C CA . TYR A 1 320 ? 33.766 4.731 -41.487 1.00 82.88 320 TYR A CA 1
ATOM 2438 C C . TYR A 1 320 ? 33.350 3.263 -41.349 1.00 82.88 320 TYR A C 1
ATOM 2440 O O . TYR A 1 320 ? 32.179 2.975 -41.102 1.00 82.88 320 TYR A O 1
ATOM 2448 N N . THR A 1 321 ? 34.298 2.330 -41.438 1.00 81.25 321 THR A N 1
ATOM 2449 C CA . THR A 1 321 ? 34.033 0.906 -41.192 1.00 81.25 321 THR A CA 1
ATOM 2450 C C . THR A 1 321 ? 33.697 0.644 -39.725 1.00 81.25 321 THR A C 1
ATOM 2452 O O . THR A 1 321 ? 32.685 0.003 -39.443 1.00 81.25 321 THR A O 1
ATOM 2455 N N . VAL A 1 322 ? 34.468 1.213 -38.792 1.00 83.69 322 VAL A N 1
ATOM 2456 C CA . VAL A 1 322 ? 34.178 1.132 -37.351 1.00 83.69 322 VAL A CA 1
ATOM 2457 C C . VAL A 1 322 ? 32.846 1.811 -37.018 1.00 83.69 322 VAL A C 1
ATOM 2459 O O . VAL A 1 322 ? 32.039 1.248 -36.280 1.00 83.69 322 VAL A O 1
ATOM 2462 N N . ALA A 1 323 ? 32.567 2.981 -37.601 1.00 82.56 323 ALA A N 1
ATOM 2463 C CA . ALA A 1 323 ? 31.281 3.660 -37.440 1.00 82.56 323 ALA A CA 1
ATOM 2464 C C . ALA A 1 323 ? 30.109 2.793 -37.937 1.00 82.56 323 ALA A C 1
ATOM 2466 O O . ALA A 1 323 ? 29.075 2.718 -37.273 1.00 82.56 323 ALA A O 1
ATOM 2467 N N . GLY A 1 324 ? 30.290 2.082 -39.055 1.00 82.00 324 GLY A N 1
ATOM 2468 C CA . GLY A 1 324 ? 29.330 1.103 -39.563 1.00 82.00 324 GLY A CA 1
ATOM 2469 C C . GLY A 1 324 ? 29.036 -0.017 -38.562 1.00 82.00 324 GLY A C 1
ATOM 2470 O O . GLY A 1 324 ? 27.869 -0.297 -38.298 1.00 82.00 324 GLY A O 1
ATOM 2471 N N . TRP A 1 325 ? 30.065 -0.601 -37.934 1.00 82.12 325 TRP A N 1
ATOM 2472 C CA . TRP A 1 325 ? 29.880 -1.620 -36.890 1.00 82.12 325 TRP A CA 1
ATOM 2473 C C . TRP A 1 325 ? 29.123 -1.087 -35.668 1.00 82.12 325 TRP A C 1
ATOM 2475 O O . TRP A 1 325 ? 28.253 -1.774 -35.134 1.00 82.12 325 TRP A O 1
ATOM 2485 N N . VAL A 1 326 ? 29.400 0.148 -35.236 1.00 81.38 326 VAL A N 1
ATOM 2486 C CA . VAL A 1 326 ? 28.676 0.779 -34.116 1.00 81.38 326 VAL A CA 1
ATOM 2487 C C . VAL A 1 326 ? 27.192 0.953 -34.450 1.00 81.38 326 VAL A C 1
ATOM 2489 O O . VAL A 1 326 ? 26.331 0.600 -33.641 1.00 81.38 326 VAL A O 1
ATOM 2492 N N . VAL A 1 327 ? 26.882 1.448 -35.652 1.00 81.62 327 VAL A N 1
ATOM 2493 C CA . VAL A 1 327 ? 25.502 1.604 -36.140 1.00 81.62 327 VAL A CA 1
ATOM 2494 C C . VAL A 1 327 ? 24.798 0.249 -36.248 1.00 81.62 327 VAL A C 1
ATOM 2496 O O . VAL A 1 327 ? 23.643 0.133 -35.843 1.00 81.62 327 VAL A O 1
ATOM 2499 N N . GLN A 1 328 ? 25.496 -0.789 -36.713 1.00 79.44 328 GLN A N 1
ATOM 2500 C CA . GLN A 1 328 ? 24.976 -2.153 -36.803 1.00 79.44 328 GLN A CA 1
ATOM 2501 C C . GLN A 1 328 ? 24.601 -2.713 -35.425 1.00 79.44 328 GLN A C 1
ATOM 2503 O O . GLN A 1 328 ? 23.487 -3.204 -35.236 1.00 79.44 328 GLN A O 1
ATOM 2508 N N . VAL A 1 329 ? 25.492 -2.603 -34.435 1.00 82.06 329 VAL A N 1
ATOM 2509 C CA . VAL A 1 329 ? 25.213 -3.049 -33.060 1.00 82.06 329 VAL A CA 1
ATOM 2510 C C . VAL A 1 329 ? 24.033 -2.277 -32.466 1.00 82.06 329 VAL A C 1
ATOM 2512 O O . VAL A 1 329 ? 23.155 -2.881 -31.849 1.00 82.06 329 VAL A O 1
ATOM 2515 N N . ALA A 1 330 ? 23.960 -0.961 -32.691 1.00 80.38 330 ALA A N 1
ATOM 2516 C CA . ALA A 1 330 ? 22.838 -0.142 -32.238 1.00 80.38 330 ALA A CA 1
ATOM 2517 C C . ALA A 1 330 ? 21.509 -0.556 -32.898 1.00 80.38 330 ALA A C 1
ATOM 2519 O O . ALA A 1 330 ? 20.492 -0.663 -32.210 1.00 80.38 330 ALA A O 1
ATOM 2520 N N . ALA A 1 331 ? 21.512 -0.843 -34.204 1.00 80.00 331 ALA A N 1
ATOM 2521 C CA . ALA A 1 331 ? 20.337 -1.314 -34.932 1.00 80.00 331 ALA A CA 1
ATOM 2522 C C . ALA A 1 331 ? 19.844 -2.669 -34.399 1.00 80.00 331 ALA A C 1
ATOM 2524 O O . ALA A 1 331 ? 18.653 -2.820 -34.124 1.00 80.00 331 ALA A O 1
ATOM 2525 N N . TRP A 1 332 ? 20.748 -3.627 -34.165 1.00 80.62 332 TRP A N 1
ATOM 2526 C CA . TRP A 1 332 ? 20.415 -4.918 -33.551 1.00 80.62 332 TRP A CA 1
ATOM 2527 C C . TRP A 1 332 ? 19.878 -4.773 -32.122 1.00 80.62 332 TRP A C 1
ATOM 2529 O O . TRP A 1 332 ? 18.886 -5.414 -31.761 1.00 80.62 332 TRP A O 1
ATOM 2539 N N . ALA A 1 333 ? 20.484 -3.903 -31.312 1.00 80.38 333 ALA A N 1
ATOM 2540 C CA . ALA A 1 333 ? 20.013 -3.624 -29.960 1.00 80.38 333 ALA A CA 1
ATOM 2541 C C . ALA A 1 333 ? 18.595 -3.023 -29.965 1.00 80.38 333 ALA A C 1
ATOM 2543 O O . ALA A 1 333 ? 17.745 -3.445 -29.188 1.00 80.38 333 ALA A O 1
ATOM 2544 N N . LEU A 1 334 ? 18.298 -2.087 -30.871 1.00 77.06 334 LEU A N 1
ATOM 2545 C CA . LEU A 1 334 ? 16.958 -1.505 -30.999 1.00 77.06 334 LEU A CA 1
ATOM 2546 C C . LEU A 1 334 ? 15.935 -2.490 -31.572 1.00 77.06 334 LEU A C 1
ATOM 2548 O O . LEU A 1 334 ? 14.808 -2.541 -31.086 1.00 77.06 334 LEU A O 1
ATOM 2552 N N . ALA A 1 335 ? 16.306 -3.292 -32.569 1.00 78.44 335 ALA A N 1
ATOM 2553 C CA . ALA A 1 335 ? 15.412 -4.285 -33.158 1.00 78.44 335 ALA A CA 1
ATOM 2554 C C . ALA A 1 335 ? 14.992 -5.343 -32.126 1.00 78.44 335 ALA A C 1
ATOM 2556 O O . ALA A 1 335 ? 13.802 -5.615 -31.957 1.00 78.44 335 ALA A O 1
ATOM 2557 N N . THR A 1 336 ? 15.956 -5.885 -31.376 1.00 79.56 336 THR A N 1
ATOM 2558 C CA . THR A 1 336 ? 15.679 -6.841 -30.289 1.00 79.56 336 THR A CA 1
ATOM 2559 C C . THR A 1 336 ? 14.807 -6.219 -29.205 1.00 79.56 336 THR A C 1
ATOM 2561 O O . THR A 1 336 ? 13.874 -6.855 -28.717 1.00 79.56 336 THR A O 1
ATOM 2564 N N . LEU A 1 337 ? 15.038 -4.947 -28.887 1.00 74.62 337 LEU A N 1
ATOM 2565 C CA . LEU A 1 337 ? 14.235 -4.200 -27.933 1.00 74.62 337 LEU A CA 1
ATOM 2566 C C . LEU A 1 337 ? 12.785 -3.995 -28.397 1.00 74.62 337 LEU A C 1
ATOM 2568 O O . LEU A 1 337 ? 11.866 -4.137 -27.592 1.00 74.62 337 LEU A O 1
ATOM 2572 N N . VAL A 1 338 ? 12.558 -3.695 -29.680 1.00 74.25 338 VAL A N 1
ATOM 2573 C CA . VAL A 1 338 ? 11.210 -3.563 -30.261 1.00 74.25 338 VAL A CA 1
ATOM 2574 C C . VAL A 1 338 ? 10.465 -4.897 -30.203 1.00 74.25 338 VAL A C 1
ATOM 2576 O O . VAL A 1 338 ? 9.312 -4.930 -29.772 1.00 74.25 338 VAL A O 1
ATOM 2579 N N . VAL A 1 339 ? 11.127 -6.003 -30.561 1.00 77.38 339 VAL A N 1
ATOM 2580 C CA . VAL A 1 339 ? 10.544 -7.355 -30.489 1.00 77.38 339 VAL A CA 1
ATOM 2581 C C . VAL A 1 339 ? 10.228 -7.741 -29.041 1.00 77.38 339 VAL A C 1
ATOM 2583 O O . VAL A 1 339 ? 9.126 -8.212 -28.756 1.00 77.38 339 VAL A O 1
ATOM 2586 N N . ALA A 1 340 ? 11.145 -7.489 -28.103 1.00 70.81 340 ALA A N 1
ATOM 2587 C CA . ALA A 1 340 ? 10.927 -7.722 -26.675 1.00 70.81 340 ALA A CA 1
ATOM 2588 C C . ALA A 1 340 ? 9.774 -6.864 -26.121 1.00 70.81 340 ALA A C 1
ATOM 2590 O O . ALA A 1 340 ? 8.949 -7.340 -25.342 1.00 70.81 340 ALA A O 1
ATOM 2591 N N . GLY A 1 341 ? 9.672 -5.608 -26.565 1.00 67.19 341 GLY A N 1
ATOM 2592 C CA . GLY A 1 341 ? 8.556 -4.724 -26.241 1.00 67.19 341 GLY A CA 1
ATOM 2593 C C . GLY A 1 341 ? 7.219 -5.263 -26.752 1.00 67.19 341 GLY A C 1
ATOM 2594 O O . GLY A 1 341 ? 6.254 -5.308 -25.998 1.00 67.19 341 GLY A O 1
ATOM 2595 N N . TYR A 1 342 ? 7.162 -5.725 -28.003 1.00 68.75 342 TYR A N 1
ATOM 2596 C CA . TYR A 1 342 ? 5.943 -6.263 -28.615 1.00 68.75 342 TYR A CA 1
ATOM 2597 C C . TYR A 1 342 ? 5.497 -7.592 -27.981 1.00 68.75 342 TYR A C 1
ATOM 2599 O O . TYR A 1 342 ? 4.332 -7.769 -27.633 1.00 68.75 342 TYR A O 1
ATOM 2607 N N . THR A 1 343 ? 6.437 -8.505 -27.739 1.00 68.69 343 THR A N 1
ATOM 2608 C CA . THR A 1 343 ? 6.172 -9.787 -27.058 1.00 68.69 343 THR A CA 1
ATOM 2609 C C . THR A 1 343 ? 5.757 -9.599 -25.596 1.00 68.69 343 THR A C 1
ATOM 2611 O O . THR A 1 343 ? 4.839 -10.270 -25.123 1.00 68.69 343 THR A O 1
ATOM 2614 N N . GLY A 1 344 ? 6.352 -8.634 -24.889 1.00 60.06 344 GLY A N 1
ATOM 2615 C CA . GLY A 1 344 ? 5.941 -8.258 -23.534 1.00 60.06 344 GLY A CA 1
ATOM 2616 C C . GLY A 1 344 ? 4.537 -7.642 -23.450 1.00 60.06 344 GLY A C 1
ATOM 2617 O O . GLY A 1 344 ? 3.903 -7.715 -22.397 1.00 60.06 344 GLY A O 1
ATOM 2618 N N . LEU A 1 345 ? 4.038 -7.056 -24.544 1.00 55.47 345 LEU A N 1
ATOM 2619 C CA . LEU A 1 345 ? 2.666 -6.547 -24.653 1.00 55.47 345 LEU A CA 1
ATOM 2620 C C . LEU A 1 345 ? 1.652 -7.674 -24.869 1.00 55.47 345 LEU A C 1
ATOM 2622 O O . LEU A 1 345 ? 0.586 -7.651 -24.257 1.00 55.47 345 LEU A O 1
ATOM 2626 N N . ILE A 1 346 ? 1.994 -8.668 -25.693 1.00 48.34 346 ILE A N 1
ATOM 2627 C CA . ILE A 1 346 ? 1.119 -9.815 -25.985 1.00 48.34 346 ILE A CA 1
ATOM 2628 C C . ILE A 1 346 ? 0.912 -10.668 -24.732 1.00 48.34 346 ILE A C 1
ATOM 2630 O O . ILE A 1 346 ? -0.218 -10.984 -24.382 1.00 48.34 346 ILE A O 1
ATOM 2634 N N . ARG A 1 347 ? 1.982 -10.938 -23.978 1.00 48.09 347 ARG A N 1
ATOM 2635 C CA . ARG A 1 347 ? 1.920 -11.776 -22.770 1.00 48.09 347 ARG A CA 1
ATOM 2636 C C . ARG A 1 347 ? 1.189 -11.129 -21.580 1.00 48.09 347 ARG A C 1
ATOM 2638 O O . ARG A 1 347 ? 1.040 -11.757 -20.543 1.00 48.09 347 ARG A O 1
ATOM 2645 N N . LYS A 1 348 ? 0.778 -9.860 -21.693 1.00 44.88 348 LYS A N 1
ATOM 2646 C CA . LYS A 1 348 ? -0.051 -9.159 -20.694 1.00 44.88 348 LYS A CA 1
ATOM 2647 C C . LYS A 1 348 ? -1.546 -9.158 -21.039 1.00 44.88 348 LYS A C 1
ATOM 2649 O O . LYS A 1 348 ? -2.316 -8.553 -20.296 1.00 44.88 348 LYS A O 1
ATOM 2654 N N . ARG A 1 349 ? -1.937 -9.742 -22.178 1.00 43.41 349 ARG A N 1
ATOM 2655 C CA . ARG A 1 349 ? -3.328 -9.808 -22.657 1.00 43.41 349 ARG A CA 1
ATOM 2656 C C . ARG A 1 349 ? -3.971 -11.194 -22.535 1.00 43.41 349 ARG A C 1
ATOM 2658 O O . ARG A 1 349 ? -5.159 -11.300 -22.816 1.00 43.41 349 ARG A O 1
ATOM 2665 N N . GLU A 1 350 ? -3.206 -12.190 -22.106 1.00 36.03 350 GLU A N 1
ATOM 2666 C CA . GLU A 1 350 ? -3.674 -13.494 -21.614 1.00 36.03 350 GLU A CA 1
ATOM 2667 C C . GLU A 1 350 ? -3.525 -13.513 -20.091 1.00 36.03 350 GLU A C 1
ATOM 2669 O O . GLU A 1 350 ? -4.421 -14.070 -19.422 1.00 36.03 350 GLU A O 1
#

pLDDT: mean 76.13, std 14.17, range [36.03, 94.62]

Mean predicted aligned error: 14.31 Å